Protein AF-A0A8D3AJ76-F1 (afdb_monomer)

Secondary structure (DSSP, 8-state):
--IIIIIHHHHHHTEEEE--TTSPPEEEE-HHHHHHHHIIIIITTPPPPPP-PPPHHHHHHHHHH--SHHHHHHHHHHHHHHHHHHHHH---TTSBHHHIIIIIS--TTT--TTS-S-BGGGHHHHHHHHHHHHHHHTGGG---SS---HHHHHHHHHHHHHS-HHHHHHHHHHHHHHSSSTT-SSPPPSBHHHHHHHHHHHTTPPPPTTGGGS-TT-BGGGHHHHHHHHHHHHT-

Mean predicted aligned error: 10.41 Å

Structure (mmCIF, N/CA/C/O backbone):
data_AF-A0A8D3AJ76-F1
#
_entry.id   AF-A0A8D3AJ76-F1
#
loop_
_atom_site.group_PDB
_atom_site.id
_atom_site.type_symbol
_atom_site.label_atom_id
_atom_site.label_alt_id
_atom_site.label_comp_id
_atom_site.label_asym_id
_atom_site.label_entity_id
_atom_site.label_seq_id
_atom_site.pdbx_PDB_ins_code
_atom_site.Cartn_x
_atom_site.Cartn_y
_atom_site.Cartn_z
_atom_site.occupancy
_atom_site.B_iso_or_equiv
_atom_site.auth_seq_id
_atom_site.auth_comp_id
_a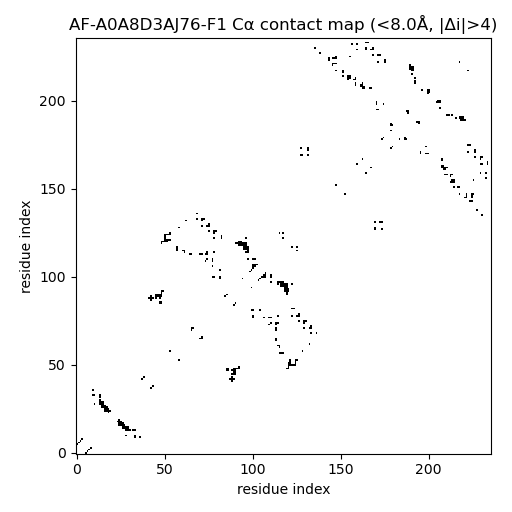tom_site.auth_asym_id
_atom_site.auth_atom_id
_atom_site.pdbx_PDB_model_num
ATOM 1 N N . CYS A 1 1 ? 8.811 -1.258 -26.184 1.00 59.03 1 CYS A N 1
ATOM 2 C CA . CYS A 1 1 ? 10.192 -0.856 -26.505 1.00 59.03 1 CYS A CA 1
ATOM 3 C C . CYS A 1 1 ? 10.890 -2.086 -27.065 1.00 59.03 1 CYS A C 1
ATOM 5 O O . CYS A 1 1 ? 10.839 -3.117 -26.403 1.00 59.03 1 CYS A O 1
ATOM 7 N N . ASN A 1 2 ? 11.434 -2.034 -28.280 1.00 70.44 2 ASN A N 1
ATOM 8 C CA . ASN A 1 2 ? 12.243 -3.131 -28.819 1.00 70.44 2 ASN A CA 1
ATOM 9 C C . ASN A 1 2 ? 13.725 -2.775 -28.600 1.00 70.44 2 ASN A C 1
ATOM 11 O O . ASN A 1 2 ? 14.218 -1.873 -29.281 1.00 70.44 2 ASN A O 1
ATOM 15 N N . PRO A 1 3 ? 14.437 -3.443 -27.672 1.00 69.31 3 PRO A N 1
ATOM 16 C CA . PRO A 1 3 ? 15.799 -3.068 -27.297 1.00 69.31 3 PRO A CA 1
ATOM 17 C C . PRO A 1 3 ? 16.760 -2.988 -28.485 1.00 69.31 3 PRO A C 1
ATOM 19 O O . PRO A 1 3 ? 17.525 -2.034 -28.601 1.00 69.31 3 PRO A O 1
ATOM 22 N N . GLU A 1 4 ? 16.679 -3.943 -29.409 1.00 74.50 4 GLU A N 1
ATOM 23 C CA . GLU A 1 4 ? 17.586 -4.014 -30.556 1.00 74.50 4 GLU A CA 1
ATOM 24 C C . GLU A 1 4 ? 17.308 -2.928 -31.595 1.00 74.50 4 GLU A C 1
ATOM 26 O O . GLU A 1 4 ? 18.225 -2.451 -32.259 1.00 74.50 4 GLU A O 1
ATOM 31 N N . ARG A 1 5 ? 16.049 -2.499 -31.727 1.00 77.00 5 ARG A N 1
ATOM 32 C CA . ARG A 1 5 ? 15.655 -1.490 -32.722 1.00 77.00 5 ARG A CA 1
ATOM 33 C C . ARG A 1 5 ? 15.689 -0.066 -32.182 1.00 77.00 5 ARG A C 1
ATOM 35 O O . ARG A 1 5 ? 15.808 0.866 -32.968 1.00 77.00 5 ARG A O 1
ATOM 42 N N . GLU A 1 6 ? 15.569 0.114 -30.869 1.00 77.94 6 GLU A N 1
ATOM 43 C CA . GLU A 1 6 ? 15.375 1.436 -30.264 1.00 77.94 6 GLU A CA 1
ATOM 44 C C . GLU A 1 6 ? 16.481 1.822 -29.271 1.00 77.94 6 GLU A C 1
ATOM 46 O O . GLU A 1 6 ? 16.864 2.992 -29.225 1.00 77.94 6 GLU A O 1
ATOM 51 N N . LEU A 1 7 ? 17.028 0.868 -28.505 1.00 83.81 7 LEU A N 1
ATOM 52 C CA . LEU A 1 7 ? 18.081 1.140 -27.516 1.00 83.81 7 LEU A CA 1
ATOM 53 C C . LEU A 1 7 ? 19.477 0.989 -28.117 1.00 83.81 7 LEU A C 1
ATOM 55 O O . LEU A 1 7 ? 20.323 1.853 -27.905 1.00 83.81 7 LEU A O 1
ATOM 59 N N . LEU A 1 8 ? 19.715 -0.069 -28.897 1.00 86.12 8 LEU A N 1
ATOM 60 C CA . LEU A 1 8 ? 21.025 -0.324 -29.496 1.00 86.12 8 LEU A CA 1
ATOM 61 C C . LEU A 1 8 ? 21.489 0.830 -30.411 1.00 86.12 8 LEU A C 1
ATOM 63 O O . LEU A 1 8 ? 22.607 1.306 -30.210 1.00 86.12 8 LEU A O 1
ATOM 67 N N . PRO A 1 9 ? 20.661 1.379 -31.327 1.00 88.62 9 PRO A N 1
ATOM 68 C CA . PRO A 1 9 ? 21.078 2.523 -32.140 1.00 88.62 9 PRO A CA 1
ATOM 69 C C . PRO A 1 9 ? 21.361 3.780 -31.309 1.00 88.62 9 PRO A C 1
ATOM 71 O O . PRO A 1 9 ? 22.247 4.558 -31.648 1.00 88.62 9 PRO A O 1
ATOM 74 N N . LEU A 1 10 ? 20.631 3.975 -30.206 1.00 88.88 10 LEU A N 1
ATOM 75 C CA . LEU A 1 10 ? 20.828 5.104 -29.296 1.00 88.88 10 LEU A CA 1
ATOM 76 C C . LEU A 1 10 ? 22.162 4.987 -28.555 1.00 88.88 10 LEU A C 1
ATOM 78 O O . LEU A 1 10 ? 22.917 5.951 -28.518 1.00 88.88 10 LEU A O 1
ATOM 82 N N . VAL A 1 11 ? 22.482 3.816 -28.001 1.00 89.62 11 VAL A N 1
ATOM 83 C CA . VAL A 1 11 ? 23.754 3.592 -27.294 1.00 89.62 11 VAL A CA 1
ATOM 84 C C . VAL A 1 11 ? 24.941 3.747 -28.245 1.00 89.62 11 VAL A C 1
ATOM 86 O O . VAL A 1 11 ? 25.925 4.391 -27.889 1.00 89.62 11 VAL A O 1
ATOM 89 N N . LEU A 1 12 ? 24.834 3.219 -29.469 1.00 89.00 12 LEU A N 1
ATOM 90 C CA . LEU A 1 12 ? 25.881 3.352 -30.484 1.00 89.00 12 LEU A CA 1
ATOM 91 C C . LEU A 1 12 ? 26.083 4.808 -30.931 1.00 89.00 12 LEU A C 1
ATOM 93 O O . LEU A 1 12 ? 27.221 5.215 -31.141 1.00 89.00 12 LEU A O 1
ATOM 97 N N . ALA A 1 13 ? 25.017 5.612 -31.013 1.00 88.69 13 ALA A N 1
ATOM 98 C CA . ALA A 1 13 ? 25.110 7.036 -31.357 1.00 88.69 13 ALA A CA 1
ATOM 99 C C . ALA A 1 13 ? 25.854 7.882 -30.303 1.00 88.69 13 ALA A C 1
ATOM 101 O O . ALA A 1 13 ? 26.343 8.962 -30.623 1.00 88.69 13 ALA A O 1
ATOM 102 N N . HIS A 1 14 ? 25.955 7.388 -29.067 1.00 89.88 14 HIS A N 1
ATOM 103 C CA . HIS A 1 14 ? 26.691 8.016 -27.965 1.00 89.88 14 HIS A CA 1
ATOM 104 C C . HIS A 1 14 ? 27.985 7.258 -27.608 1.00 89.88 14 HIS A C 1
ATOM 106 O O . HIS A 1 14 ? 28.533 7.434 -26.517 1.00 89.88 14 HIS A O 1
ATOM 112 N N . CYS A 1 15 ? 28.472 6.398 -28.510 1.00 90.56 15 CYS A N 1
ATOM 113 C CA . CYS A 1 15 ? 29.760 5.727 -28.383 1.00 90.56 15 CYS A CA 1
ATOM 114 C C . CYS A 1 15 ? 30.825 6.488 -29.184 1.00 90.56 15 CYS A C 1
ATOM 116 O O . CYS A 1 15 ? 30.693 6.692 -30.392 1.00 90.56 15 CYS A O 1
ATOM 118 N N . HIS A 1 16 ? 31.894 6.902 -28.511 1.00 87.62 16 HIS A N 1
ATOM 119 C CA . HIS A 1 16 ? 33.017 7.606 -29.111 1.00 87.62 16 HIS A CA 1
ATOM 120 C C . HIS A 1 16 ? 34.229 6.685 -29.199 1.00 87.62 16 HIS A C 1
ATOM 122 O O . HIS A 1 16 ? 34.591 6.012 -28.234 1.00 87.62 16 HIS A O 1
ATOM 128 N N . TYR A 1 17 ? 34.886 6.697 -30.354 1.00 86.81 17 TYR A N 1
ATOM 129 C CA . TYR A 1 17 ? 36.098 5.926 -30.599 1.00 86.81 17 TYR A CA 1
ATOM 130 C C . TYR A 1 17 ? 37.287 6.870 -30.697 1.00 86.81 17 TYR A C 1
ATOM 132 O O . TYR A 1 17 ? 37.243 7.858 -31.433 1.00 86.81 17 TYR A O 1
ATOM 140 N N . THR A 1 18 ? 38.365 6.559 -29.983 1.00 81.75 18 THR A N 1
ATOM 141 C CA . THR A 1 18 ? 39.629 7.288 -30.108 1.00 81.75 18 THR A CA 1
ATOM 142 C C . THR A 1 18 ? 40.748 6.339 -30.519 1.00 81.75 18 THR A C 1
ATOM 144 O O . THR A 1 18 ? 40.949 5.273 -29.940 1.00 81.75 18 THR A O 1
ATOM 147 N N . LEU A 1 19 ? 41.477 6.727 -31.565 1.00 81.75 19 LEU A N 1
ATOM 148 C CA . LEU A 1 19 ? 42.605 5.977 -32.109 1.00 81.75 19 LEU A CA 1
ATOM 149 C C . LEU A 1 19 ? 43.898 6.703 -31.742 1.00 81.75 19 LEU A C 1
ATOM 151 O O . LEU A 1 19 ? 44.122 7.837 -32.163 1.00 81.75 19 LEU A O 1
ATOM 155 N N . LYS A 1 20 ? 44.764 6.046 -30.966 1.00 78.81 20 LYS A N 1
ATOM 156 C CA . LYS A 1 20 ? 46.112 6.542 -30.659 1.00 78.81 20 LYS A CA 1
ATOM 157 C C . LYS A 1 20 ? 47.131 5.689 -31.408 1.00 78.81 20 LYS A C 1
ATOM 159 O O . LYS A 1 20 ? 47.117 4.467 -31.302 1.00 78.81 20 LYS A O 1
ATOM 164 N N . LYS A 1 21 ? 48.015 6.329 -32.181 1.00 77.12 21 LYS A N 1
ATOM 165 C CA . LYS A 1 21 ? 49.018 5.647 -33.015 1.00 77.12 21 LYS A CA 1
ATOM 166 C C . LYS A 1 21 ? 49.875 4.705 -32.154 1.00 77.12 21 LYS A C 1
ATOM 168 O O . LYS A 1 21 ? 50.512 5.155 -31.206 1.00 77.12 21 LYS A O 1
ATOM 173 N N . GLY A 1 22 ? 49.869 3.412 -32.485 1.00 78.00 22 GLY A N 1
ATOM 174 C CA . GLY A 1 22 ? 50.605 2.367 -31.759 1.00 78.00 22 GLY A CA 1
ATOM 175 C C . GLY A 1 22 ? 49.892 1.766 -30.537 1.00 78.00 22 GLY A C 1
ATOM 176 O O . GLY A 1 22 ? 50.533 1.047 -29.778 1.00 78.00 22 GLY A O 1
ATOM 177 N N . ARG A 1 23 ? 48.600 2.052 -30.318 1.00 74.69 23 ARG A N 1
ATOM 178 C CA . ARG A 1 23 ? 47.769 1.449 -29.256 1.00 74.69 23 ARG A CA 1
ATOM 179 C C . ARG A 1 23 ? 46.432 0.950 -29.811 1.00 74.69 23 ARG A C 1
ATOM 181 O O . ARG A 1 23 ? 46.047 1.321 -30.919 1.00 74.69 23 ARG A O 1
ATOM 188 N N . GLU A 1 24 ? 45.734 0.125 -29.031 1.00 80.25 24 GLU A N 1
ATOM 189 C CA . GLU A 1 24 ? 44.368 -0.314 -29.341 1.00 80.25 24 GLU A CA 1
ATOM 190 C C . GLU A 1 24 ? 43.376 0.860 -29.382 1.00 80.25 24 GLU A C 1
ATOM 192 O O . GLU A 1 24 ? 43.579 1.901 -28.750 1.00 80.25 24 GLU A O 1
ATOM 197 N N . THR A 1 25 ? 42.300 0.684 -30.154 1.00 82.38 25 THR A N 1
ATOM 198 C CA . THR A 1 25 ? 41.176 1.622 -30.223 1.00 82.38 25 THR A CA 1
ATOM 199 C C . THR A 1 25 ? 40.468 1.682 -28.876 1.00 82.38 25 THR A C 1
ATOM 201 O O . THR A 1 25 ? 39.925 0.680 -28.413 1.00 82.38 25 THR A O 1
ATOM 204 N N . ASP A 1 26 ? 40.436 2.866 -28.274 1.00 83.62 26 ASP A N 1
ATOM 205 C CA . ASP A 1 26 ? 39.733 3.091 -27.017 1.00 83.62 26 ASP A CA 1
ATOM 206 C C . ASP A 1 26 ? 38.294 3.547 -27.288 1.00 83.62 26 ASP A C 1
ATOM 208 O O . ASP A 1 26 ? 38.036 4.293 -28.241 1.00 83.62 26 ASP A O 1
ATOM 212 N N . ARG A 1 27 ? 37.357 3.087 -26.458 1.00 86.81 27 ARG A N 1
ATOM 213 C CA . ARG A 1 27 ? 35.919 3.358 -26.586 1.00 86.81 27 ARG A CA 1
ATOM 214 C C . ARG A 1 27 ? 35.390 4.010 -25.319 1.00 86.81 27 ARG A C 1
ATOM 216 O O . ARG A 1 27 ? 35.541 3.467 -24.228 1.00 86.81 27 ARG A O 1
ATOM 223 N N . SER A 1 28 ? 34.715 5.141 -25.473 1.00 90.31 28 SER A N 1
ATOM 224 C CA . SER A 1 28 ? 34.052 5.849 -24.380 1.00 90.31 28 SER A CA 1
ATOM 225 C C . SER A 1 28 ? 32.569 6.053 -24.682 1.00 90.31 28 SER A C 1
ATOM 227 O O . SER A 1 28 ? 32.149 6.065 -25.838 1.00 90.31 28 SER A O 1
ATOM 229 N N . TYR A 1 29 ? 31.759 6.174 -23.631 1.00 90.94 29 TYR A N 1
ATOM 230 C CA . TYR A 1 29 ? 30.316 6.377 -23.743 1.00 90.94 29 TYR A CA 1
ATOM 231 C C . TYR A 1 29 ? 29.919 7.680 -23.059 1.00 90.94 29 TYR A C 1
ATOM 233 O O . TYR A 1 29 ? 30.274 7.909 -21.900 1.00 90.94 29 TYR A O 1
ATOM 241 N N . ASP A 1 30 ? 29.132 8.497 -23.750 1.00 91.44 30 ASP A N 1
ATOM 242 C CA . ASP A 1 30 ? 28.470 9.664 -23.167 1.00 91.44 30 ASP A CA 1
ATOM 243 C C . ASP A 1 30 ? 27.248 9.213 -22.348 1.00 91.44 30 ASP A C 1
ATOM 245 O O . ASP A 1 30 ? 26.101 9.258 -22.798 1.00 91.44 30 ASP A O 1
ATOM 249 N N . LEU A 1 31 ? 27.503 8.709 -21.134 1.00 90.94 31 LEU A N 1
ATOM 250 C CA . LEU A 1 31 ? 26.453 8.235 -20.225 1.00 90.94 31 LEU A CA 1
ATOM 251 C C . LEU A 1 31 ? 25.396 9.316 -19.915 1.00 90.94 31 LEU A C 1
ATOM 253 O O . LEU A 1 31 ? 24.208 8.981 -19.959 1.00 90.94 31 LEU A O 1
ATOM 257 N N . PRO A 1 32 ? 25.757 10.593 -19.657 1.00 92.69 32 PRO A N 1
ATOM 258 C CA . PRO A 1 32 ? 24.769 11.660 -19.481 1.00 92.69 32 PRO A CA 1
ATOM 259 C C . PRO A 1 32 ? 23.874 11.875 -20.711 1.00 92.69 32 PRO A C 1
ATOM 261 O O . PRO A 1 32 ? 22.654 12.028 -20.568 1.00 92.69 32 PRO A O 1
ATOM 264 N N . GLY A 1 33 ? 24.440 11.850 -21.921 1.00 88.38 33 GLY A N 1
ATOM 265 C CA . GLY A 1 33 ? 23.677 11.968 -23.165 1.00 88.38 33 GLY A CA 1
ATOM 266 C C . GLY A 1 33 ? 22.747 10.783 -23.405 1.00 88.38 33 GLY A C 1
ATOM 267 O O . GLY A 1 33 ? 21.565 10.987 -23.701 1.00 88.38 33 GLY A O 1
ATOM 268 N N . ILE A 1 34 ? 23.229 9.555 -23.178 1.00 90.50 34 ILE A N 1
ATOM 269 C CA . ILE A 1 34 ? 22.416 8.329 -23.240 1.00 90.50 34 ILE A CA 1
ATOM 270 C C . ILE A 1 34 ? 21.242 8.434 -22.268 1.00 90.50 34 ILE A C 1
ATOM 272 O O . ILE A 1 34 ? 20.093 8.250 -22.667 1.00 90.50 34 ILE A O 1
ATOM 276 N N . GLN A 1 35 ? 21.504 8.780 -21.007 1.00 86.56 35 GLN A N 1
ATOM 277 C CA . GLN A 1 35 ? 20.466 8.932 -19.990 1.00 86.56 35 GLN A CA 1
ATOM 278 C C . GLN A 1 35 ? 19.424 9.980 -20.398 1.00 86.56 35 GLN A C 1
ATOM 280 O O . GLN A 1 35 ? 18.223 9.736 -20.271 1.00 86.56 35 GLN A O 1
ATOM 285 N N . THR A 1 36 ? 19.866 11.119 -20.931 1.00 86.94 36 THR A N 1
ATOM 286 C CA . THR A 1 36 ? 18.978 12.199 -21.379 1.00 86.94 36 THR A CA 1
ATOM 287 C C . THR A 1 36 ? 18.097 11.759 -22.547 1.00 86.94 36 THR A C 1
ATOM 289 O O . THR A 1 36 ? 16.889 12.007 -22.540 1.00 86.94 36 THR A O 1
ATOM 292 N N . GLN A 1 37 ? 18.660 11.059 -23.537 1.00 87.00 37 GLN A N 1
ATOM 293 C CA . GLN A 1 37 ? 17.890 10.532 -24.666 1.00 87.00 37 GLN A CA 1
ATOM 294 C C . GLN A 1 37 ? 16.919 9.432 -24.237 1.00 87.00 37 GLN A C 1
ATOM 296 O O . GLN A 1 37 ? 15.783 9.416 -24.707 1.00 87.00 37 GLN A O 1
ATOM 301 N N . LEU A 1 38 ? 17.322 8.551 -23.318 1.00 84.31 38 LEU A N 1
ATOM 302 C CA . LEU A 1 38 ? 16.431 7.535 -22.761 1.00 84.31 38 LEU A CA 1
ATOM 303 C C . LEU A 1 38 ? 15.262 8.178 -22.013 1.00 84.31 38 LEU A C 1
ATOM 305 O O . LEU A 1 38 ? 14.110 7.823 -22.256 1.00 84.31 38 LEU A O 1
ATOM 309 N N . ALA A 1 39 ? 15.543 9.174 -21.171 1.00 79.12 39 ALA A N 1
ATOM 310 C CA . ALA A 1 39 ? 14.514 9.919 -20.462 1.00 79.12 39 ALA A CA 1
ATOM 311 C C . ALA A 1 39 ? 13.538 10.588 -21.423 1.00 79.12 39 ALA A C 1
ATOM 313 O O . ALA A 1 39 ? 12.333 10.355 -21.333 1.00 79.12 39 ALA A O 1
ATOM 314 N N . ARG A 1 40 ? 14.053 11.334 -22.399 1.00 81.25 40 ARG A N 1
ATOM 315 C CA . ARG A 1 40 ? 13.233 12.053 -23.374 1.00 81.25 40 ARG A CA 1
ATOM 316 C C . ARG A 1 40 ? 12.393 11.133 -24.266 1.00 81.25 40 ARG A C 1
ATOM 318 O O . ARG A 1 40 ? 11.284 11.486 -24.648 1.00 81.25 40 ARG A O 1
ATOM 325 N N . ARG A 1 41 ? 12.922 9.977 -24.664 1.00 78.69 41 ARG A N 1
ATOM 326 C CA . ARG A 1 41 ? 12.224 9.087 -25.607 1.00 78.69 41 ARG A CA 1
ATOM 327 C C . ARG A 1 41 ? 11.267 8.124 -24.919 1.00 78.69 41 ARG A C 1
ATOM 329 O O . ARG A 1 41 ? 10.253 7.768 -25.510 1.00 78.69 41 ARG A O 1
ATOM 336 N N . PHE A 1 42 ? 11.575 7.693 -23.695 1.00 72.50 42 PHE A N 1
ATOM 337 C CA . PHE A 1 42 ? 10.848 6.594 -23.052 1.00 72.50 42 PHE A CA 1
ATOM 338 C C . PHE A 1 42 ? 10.160 6.955 -21.736 1.00 72.50 42 PHE A C 1
ATOM 340 O O . PHE A 1 42 ? 9.238 6.227 -21.346 1.00 72.50 42 PHE A O 1
ATOM 347 N N . PHE A 1 43 ? 10.573 8.037 -21.067 1.00 70.44 43 PHE A N 1
ATOM 348 C CA . PHE A 1 43 ? 10.091 8.396 -19.727 1.00 70.44 43 PHE A CA 1
ATOM 349 C C . PHE A 1 43 ? 9.318 9.727 -19.692 1.00 70.44 43 PHE A C 1
ATOM 351 O O . PHE A 1 43 ? 8.375 9.850 -18.917 1.00 70.44 43 PHE A O 1
ATOM 358 N N . THR A 1 44 ? 9.626 10.706 -20.549 1.00 68.12 44 THR A N 1
ATOM 359 C CA . THR A 1 44 ? 8.901 11.990 -20.570 1.00 68.12 44 THR A CA 1
ATOM 360 C C . THR A 1 44 ? 7.552 11.891 -21.284 1.00 68.12 44 THR A C 1
ATOM 362 O O . THR A 1 44 ? 7.472 11.355 -22.387 1.00 68.12 44 THR A O 1
ATOM 365 N N . GLY A 1 45 ? 6.506 12.475 -20.690 1.00 59.25 45 GLY A N 1
ATOM 366 C CA . GLY A 1 45 ? 5.192 12.658 -21.324 1.00 59.25 45 GLY A CA 1
ATOM 367 C C . GLY A 1 45 ? 4.215 11.489 -21.180 1.00 59.25 45 GLY A C 1
ATOM 368 O O . GLY A 1 45 ? 3.102 11.570 -21.694 1.00 59.25 45 GLY A O 1
ATOM 369 N N . LYS A 1 46 ? 4.587 10.415 -20.473 1.00 63.44 46 LYS A N 1
ATOM 370 C CA . LYS A 1 46 ? 3.640 9.347 -20.140 1.00 63.44 46 LYS A CA 1
ATOM 371 C C . LYS A 1 46 ? 2.813 9.764 -18.921 1.00 63.44 46 LYS A C 1
ATOM 373 O O . LYS A 1 46 ? 3.407 10.173 -17.922 1.00 63.44 46 LYS A O 1
ATOM 378 N N . PRO A 1 47 ? 1.473 9.686 -18.981 1.00 63.31 47 PRO A N 1
ATOM 379 C CA . PRO A 1 47 ? 0.644 10.030 -17.838 1.00 63.31 47 PRO A CA 1
ATOM 380 C C . PRO A 1 47 ? 0.986 9.103 -16.672 1.00 63.31 47 PRO A C 1
ATOM 382 O O . PRO A 1 47 ? 1.043 7.878 -16.825 1.00 63.31 47 PRO A O 1
ATOM 385 N N . LEU A 1 48 ? 1.233 9.701 -15.508 1.00 73.31 48 LEU A N 1
ATOM 386 C CA . LEU A 1 48 ? 1.301 8.952 -14.264 1.00 73.31 48 LEU A CA 1
ATOM 387 C C . LEU A 1 48 ? -0.075 8.340 -14.015 1.00 73.31 48 LEU A C 1
ATOM 389 O O . LEU A 1 48 ? -1.105 8.996 -14.178 1.00 73.31 48 LEU A O 1
ATOM 393 N N . ILE A 1 49 ? -0.086 7.059 -13.670 1.00 84.25 49 ILE A N 1
ATOM 394 C CA . ILE A 1 49 ? -1.325 6.331 -13.426 1.00 84.25 49 ILE A CA 1
ATOM 395 C C . ILE A 1 49 ? -1.957 6.900 -12.154 1.00 84.25 49 ILE A C 1
ATOM 397 O O . ILE A 1 49 ? -1.337 6.849 -11.091 1.00 84.25 49 ILE A O 1
ATOM 401 N N . LYS A 1 50 ? -3.184 7.428 -12.253 1.00 85.62 50 LYS A N 1
ATOM 402 C CA . LYS A 1 50 ? -3.972 7.768 -11.064 1.00 85.62 50 LYS A CA 1
ATOM 403 C C . LYS A 1 50 ? -4.296 6.464 -10.332 1.00 85.62 50 LYS A C 1
ATOM 405 O O . LYS A 1 50 ? -4.831 5.537 -10.939 1.00 85.62 50 LYS A O 1
ATOM 410 N N . ALA A 1 51 ? -3.908 6.379 -9.063 1.00 86.88 51 ALA A N 1
ATOM 411 C CA . ALA A 1 51 ? -4.189 5.210 -8.245 1.00 86.88 51 ALA A CA 1
ATOM 412 C C . ALA A 1 51 ? -5.678 5.171 -7.883 1.00 86.88 51 ALA A C 1
ATOM 414 O O . ALA A 1 51 ? -6.226 6.166 -7.417 1.00 86.88 51 ALA A O 1
ATOM 415 N N . GLU A 1 52 ? -6.305 4.014 -8.063 1.00 89.12 52 GLU A N 1
ATOM 416 C CA . GLU A 1 52 ? -7.727 3.791 -7.811 1.00 89.12 52 GLU A CA 1
ATOM 417 C C . GLU A 1 52 ? -7.918 2.685 -6.761 1.00 89.12 52 GLU A C 1
ATOM 419 O O . GLU A 1 52 ? -7.250 1.641 -6.851 1.00 89.12 52 GLU A O 1
ATOM 424 N N . PRO A 1 53 ? -8.836 2.855 -5.791 1.00 85.31 53 PRO A N 1
ATOM 425 C CA . PRO A 1 53 ? -9.080 1.870 -4.743 1.00 85.31 53 PRO A CA 1
ATOM 426 C C . PRO A 1 53 ? -9.435 0.483 -5.283 1.00 85.31 53 PRO A C 1
ATOM 428 O O . PRO A 1 53 ? -10.104 0.328 -6.310 1.00 85.31 53 PRO A O 1
ATOM 431 N N . LEU A 1 54 ? -9.022 -0.556 -4.557 1.00 81.75 54 LEU A N 1
ATOM 432 C CA . LEU A 1 54 ? -9.444 -1.922 -4.855 1.00 81.75 54 LEU A CA 1
ATOM 433 C C . LEU A 1 54 ? -10.920 -2.122 -4.502 1.00 81.75 54 LEU A C 1
ATOM 435 O O . LEU A 1 54 ? -11.385 -1.740 -3.430 1.00 81.75 54 LEU A O 1
ATOM 439 N N . LYS A 1 55 ? -11.653 -2.826 -5.369 1.00 74.88 55 LYS A N 1
ATOM 440 C CA . LYS A 1 55 ? -12.980 -3.344 -5.014 1.00 74.88 55 LYS A CA 1
ATOM 441 C C . LYS A 1 55 ? -12.832 -4.471 -3.989 1.00 74.88 55 LYS A C 1
ATOM 443 O O . LYS A 1 55 ? -11.967 -5.332 -4.149 1.00 74.88 55 LYS A O 1
ATOM 448 N N . GLY A 1 56 ? -13.730 -4.535 -3.002 1.00 69.25 56 GLY A N 1
ATOM 449 C CA . GLY A 1 56 ? -13.672 -5.532 -1.919 1.00 69.25 56 GLY A CA 1
ATOM 450 C C . GLY A 1 56 ? -13.591 -6.997 -2.384 1.00 69.25 56 GLY A C 1
ATOM 451 O O . GLY A 1 56 ? -12.935 -7.815 -1.742 1.00 69.25 56 GLY A O 1
ATOM 452 N N . SER A 1 57 ? -14.160 -7.329 -3.550 1.00 65.50 57 SER A N 1
ATOM 453 C CA . SER A 1 57 ? -14.067 -8.671 -4.149 1.00 65.50 57 SER A CA 1
ATOM 454 C C . SER A 1 57 ? -12.637 -9.081 -4.534 1.00 65.50 57 SER A C 1
ATOM 456 O O . SER A 1 57 ? -12.286 -10.257 -4.432 1.00 65.50 57 SER A O 1
ATOM 458 N N . VAL A 1 58 ? -11.786 -8.126 -4.925 1.00 65.94 58 VAL A N 1
ATOM 459 C CA . VAL A 1 58 ? -10.375 -8.371 -5.270 1.00 65.94 58 VAL A CA 1
ATOM 460 C C . VAL A 1 58 ? -9.548 -8.628 -4.007 1.00 65.94 58 VAL A C 1
ATOM 462 O O . VAL A 1 58 ? -8.664 -9.489 -4.008 1.00 65.94 58 VAL A O 1
ATOM 465 N N . CYS A 1 59 ? -9.877 -7.952 -2.902 1.00 68.44 59 CYS A N 1
ATOM 466 C CA . CYS A 1 59 ? -9.222 -8.152 -1.609 1.00 68.44 59 CYS A CA 1
ATOM 467 C C . CYS A 1 59 ? -9.432 -9.576 -1.074 1.00 68.44 59 CYS A C 1
ATOM 469 O O . CYS A 1 59 ? -8.467 -10.242 -0.690 1.00 68.44 59 CYS A O 1
ATOM 471 N N . GLY A 1 60 ? -10.675 -10.071 -1.116 1.00 72.06 60 GLY A N 1
ATOM 472 C CA . GLY A 1 60 ? -11.009 -11.438 -0.704 1.00 72.06 60 GLY A CA 1
ATOM 473 C C . GLY A 1 60 ? -10.288 -12.496 -1.542 1.00 72.06 60 GLY A C 1
ATOM 474 O O . GLY A 1 60 ? -9.624 -13.374 -0.992 1.00 72.06 60 GLY A O 1
ATOM 475 N N . ALA A 1 61 ? -10.331 -12.366 -2.872 1.00 71.44 61 ALA A N 1
ATOM 476 C CA . ALA A 1 61 ? -9.656 -13.291 -3.784 1.00 71.44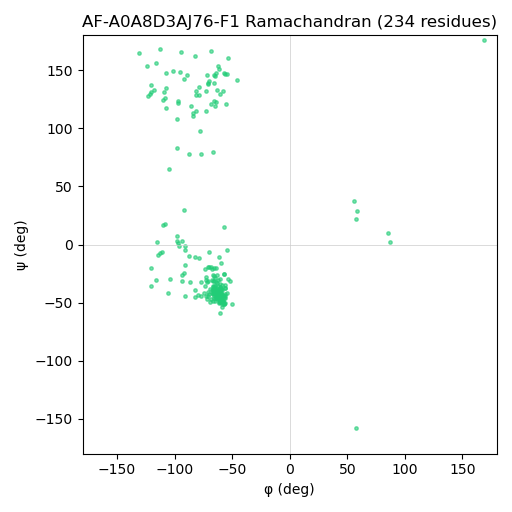 61 ALA A CA 1
ATOM 477 C C . ALA A 1 61 ? -8.142 -13.370 -3.515 1.00 71.44 61 ALA A C 1
ATOM 479 O O . ALA A 1 61 ? -7.583 -14.462 -3.408 1.00 71.44 61 ALA A O 1
ATOM 480 N N . THR A 1 62 ? -7.486 -12.225 -3.318 1.00 71.00 62 THR A N 1
ATOM 481 C CA . THR A 1 62 ? -6.040 -12.157 -3.051 1.00 71.00 62 THR A CA 1
ATOM 482 C C . THR A 1 62 ? -5.659 -12.919 -1.779 1.00 71.00 62 THR A C 1
ATOM 484 O O . THR A 1 62 ? -4.732 -13.727 -1.803 1.00 71.00 62 THR A O 1
ATOM 487 N N . ARG A 1 63 ? -6.417 -12.743 -0.686 1.00 74.50 63 ARG A N 1
ATOM 488 C CA . ARG A 1 63 ? -6.185 -13.467 0.578 1.00 74.50 63 ARG A CA 1
ATOM 489 C C . ARG A 1 63 ? -6.419 -14.973 0.454 1.00 74.50 63 ARG A C 1
ATOM 491 O O . ARG A 1 63 ? -5.751 -15.752 1.126 1.00 74.50 63 ARG A O 1
ATOM 498 N N . THR A 1 64 ? -7.341 -15.404 -0.409 1.00 76.62 64 THR A N 1
ATOM 499 C CA . THR A 1 64 ? -7.574 -16.842 -0.630 1.00 76.62 64 THR A CA 1
ATOM 500 C C . THR A 1 64 ? -6.454 -17.524 -1.411 1.00 76.62 64 THR A C 1
ATOM 502 O O . THR A 1 64 ? -6.195 -18.703 -1.155 1.00 76.62 64 THR A O 1
ATOM 505 N N . VAL A 1 65 ? -5.802 -16.793 -2.323 1.00 76.44 65 VAL A N 1
ATOM 506 C CA . VAL A 1 65 ? -4.686 -17.278 -3.150 1.00 76.44 65 VAL A CA 1
ATOM 507 C C . VAL A 1 65 ? -3.379 -17.268 -2.357 1.00 76.44 65 VAL A C 1
ATOM 509 O O . VAL A 1 65 ? -2.631 -18.239 -2.395 1.00 76.44 65 VAL A O 1
ATOM 512 N N . LEU A 1 66 ? -3.120 -16.203 -1.595 1.00 78.38 66 LEU A N 1
ATOM 513 C CA . LEU A 1 66 ? -1.862 -15.998 -0.876 1.00 78.38 66 LEU A CA 1
ATOM 514 C C . LEU A 1 66 ? -1.962 -16.406 0.589 1.00 78.38 66 LEU A C 1
ATOM 516 O O . LEU A 1 66 ? -2.182 -15.579 1.478 1.00 78.38 66 LEU A O 1
ATOM 520 N N . ARG A 1 67 ? -1.798 -17.708 0.832 1.00 75.69 67 ARG A N 1
ATOM 521 C CA . ARG A 1 67 ? -1.952 -18.289 2.172 1.00 75.69 67 ARG A CA 1
ATOM 522 C C . ARG A 1 67 ? -0.647 -18.398 2.952 1.00 75.69 67 ARG A C 1
ATOM 524 O O . ARG A 1 67 ? -0.695 -18.394 4.180 1.00 75.69 67 ARG A O 1
ATOM 531 N N . SER A 1 68 ? 0.501 -18.499 2.281 1.00 85.50 68 SER A N 1
ATOM 532 C CA . SER A 1 68 ? 1.794 -18.606 2.960 1.00 85.50 68 SER A CA 1
ATOM 533 C C . SER A 1 68 ? 2.479 -17.245 3.095 1.00 85.50 68 SER A C 1
ATOM 535 O O . SER A 1 68 ? 2.347 -16.366 2.244 1.00 85.50 68 SER A O 1
ATOM 537 N N . TYR A 1 69 ? 3.243 -17.065 4.174 1.00 86.25 69 TYR A N 1
ATOM 538 C CA . TYR A 1 69 ? 4.013 -15.838 4.391 1.00 86.25 69 TYR A CA 1
ATOM 539 C C . TYR A 1 69 ? 5.038 -15.588 3.274 1.00 86.25 69 TYR A C 1
ATOM 541 O O . TYR A 1 69 ? 5.255 -14.438 2.893 1.00 86.25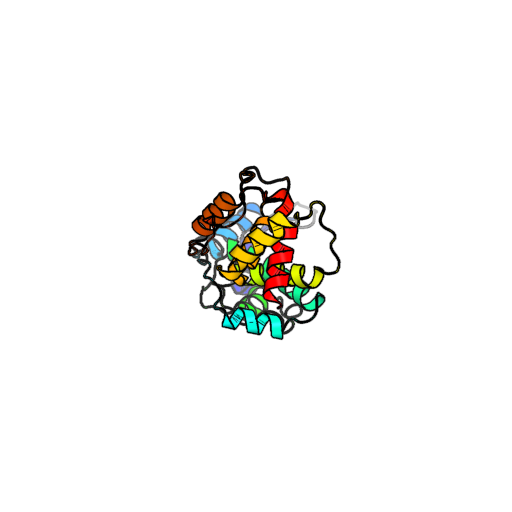 69 TYR A O 1
ATOM 549 N N . THR A 1 70 ? 5.652 -16.650 2.746 1.00 87.69 70 THR A N 1
ATOM 550 C CA . THR A 1 70 ? 6.620 -16.574 1.645 1.00 87.69 70 THR A CA 1
ATOM 551 C C . THR A 1 70 ? 5.958 -16.094 0.360 1.00 87.69 70 THR A C 1
ATOM 553 O O . THR A 1 70 ? 6.443 -15.126 -0.215 1.00 87.69 70 THR A O 1
ATOM 556 N N . ASP A 1 71 ? 4.791 -16.641 -0.004 1.00 86.12 71 ASP A N 1
ATOM 557 C CA . ASP A 1 71 ? 4.068 -16.206 -1.209 1.00 86.12 71 ASP A CA 1
ATOM 558 C C . ASP A 1 71 ? 3.706 -14.721 -1.126 1.00 86.12 71 ASP A C 1
ATOM 560 O O . ASP A 1 71 ? 3.860 -13.974 -2.088 1.00 86.12 71 ASP A O 1
ATOM 564 N N . VAL A 1 72 ? 3.260 -14.259 0.047 1.00 88.44 72 VAL A N 1
ATOM 565 C CA . VAL A 1 72 ? 2.945 -12.841 0.259 1.00 88.44 72 VAL A CA 1
ATOM 566 C C . VAL A 1 72 ? 4.204 -11.976 0.180 1.00 88.44 72 VAL A C 1
ATOM 568 O O . VAL A 1 72 ? 4.152 -10.883 -0.380 1.00 88.44 72 VAL A O 1
ATOM 571 N N . CYS A 1 73 ? 5.340 -12.433 0.713 1.00 88.06 73 CYS A N 1
ATOM 572 C CA . CYS A 1 73 ? 6.605 -11.702 0.606 1.00 88.06 73 CYS A CA 1
ATOM 573 C C . CYS A 1 73 ? 7.058 -11.546 -0.845 1.00 88.06 73 CYS A C 1
ATOM 575 O O . CYS A 1 73 ? 7.444 -10.441 -1.227 1.00 88.06 73 CYS A O 1
ATOM 577 N N . ASP A 1 74 ? 6.960 -12.609 -1.638 1.00 87.62 74 ASP A N 1
ATOM 578 C CA . ASP A 1 74 ? 7.306 -12.584 -3.056 1.00 87.62 74 ASP A CA 1
ATOM 579 C C . ASP A 1 74 ? 6.358 -11.654 -3.826 1.00 87.62 74 ASP A C 1
ATOM 581 O O . ASP A 1 74 ? 6.807 -10.830 -4.624 1.00 87.62 74 ASP A O 1
ATOM 585 N N . ALA A 1 75 ? 5.056 -11.690 -3.512 1.00 88.88 75 ALA A N 1
ATOM 586 C CA . ALA A 1 75 ? 4.066 -10.769 -4.070 1.00 88.88 75 ALA A CA 1
ATOM 587 C C . ALA A 1 75 ? 4.433 -9.304 -3.800 1.00 88.88 75 ALA A C 1
ATOM 589 O O . ALA A 1 75 ? 4.470 -8.491 -4.723 1.00 88.88 75 ALA A O 1
ATOM 590 N N . VAL A 1 76 ? 4.717 -8.971 -2.533 1.00 89.75 76 VAL A N 1
ATOM 591 C CA . VAL A 1 76 ? 5.114 -7.618 -2.119 1.00 89.75 76 VAL A CA 1
ATOM 592 C C . VAL A 1 76 ? 6.361 -7.187 -2.883 1.00 89.75 76 VAL A C 1
ATOM 594 O O . VAL A 1 76 ? 6.367 -6.106 -3.465 1.00 89.75 76 VAL A O 1
ATOM 597 N N . PHE A 1 77 ? 7.387 -8.038 -2.934 1.00 88.88 77 PHE A N 1
ATOM 598 C CA . PHE A 1 77 ? 8.651 -7.729 -3.596 1.00 88.88 77 PHE A CA 1
ATOM 599 C C . PHE A 1 77 ? 8.470 -7.401 -5.084 1.00 88.88 77 PHE A C 1
ATOM 601 O O . PHE A 1 77 ? 8.967 -6.382 -5.568 1.00 88.88 77 PHE A O 1
ATOM 608 N N . VAL A 1 78 ? 7.725 -8.235 -5.812 1.00 89.12 78 VAL A N 1
ATOM 609 C CA . VAL A 1 78 ? 7.497 -8.036 -7.247 1.00 89.12 78 VAL A CA 1
ATOM 610 C C . VAL A 1 78 ? 6.655 -6.781 -7.502 1.00 89.12 78 VAL A C 1
ATOM 612 O O . VAL A 1 78 ? 6.985 -5.990 -8.389 1.00 89.12 78 VAL A O 1
ATOM 615 N N . VAL A 1 79 ? 5.599 -6.553 -6.714 1.00 90.56 79 VAL A N 1
ATOM 616 C CA . VAL A 1 79 ? 4.751 -5.359 -6.856 1.00 90.56 79 VAL A CA 1
ATOM 617 C C . VAL A 1 79 ? 5.526 -4.081 -6.519 1.00 90.56 79 VAL A C 1
ATOM 619 O O . VAL A 1 79 ? 5.374 -3.088 -7.226 1.00 90.56 79 VAL A O 1
ATOM 622 N N . GLU A 1 80 ? 6.405 -4.092 -5.514 1.00 90.62 80 GLU A N 1
ATOM 623 C CA . GLU A 1 80 ? 7.271 -2.949 -5.187 1.00 90.62 80 GLU A CA 1
ATOM 624 C C . GLU A 1 80 ? 8.202 -2.572 -6.337 1.00 90.62 80 GLU A C 1
ATOM 626 O O . GLU A 1 80 ? 8.365 -1.387 -6.638 1.00 90.62 80 GLU A O 1
ATOM 631 N N . ILE A 1 81 ? 8.802 -3.562 -7.000 1.00 89.00 81 ILE A N 1
ATOM 632 C CA . ILE A 1 81 ? 9.603 -3.316 -8.201 1.00 89.00 81 ILE A CA 1
ATOM 633 C C . ILE A 1 81 ? 8.714 -2.692 -9.278 1.00 89.00 81 ILE A C 1
ATOM 635 O O . ILE A 1 81 ? 9.053 -1.628 -9.794 1.00 89.00 81 ILE A O 1
ATOM 639 N N . GLY A 1 82 ? 7.549 -3.289 -9.546 1.00 89.69 82 GLY A N 1
ATOM 640 C CA . GLY A 1 82 ? 6.561 -2.759 -10.486 1.00 89.69 82 GLY A CA 1
ATOM 641 C C . GLY A 1 82 ? 6.233 -1.287 -10.241 1.00 89.69 82 GLY A C 1
ATOM 642 O O . GLY A 1 82 ? 6.351 -0.468 -11.149 1.00 89.69 82 GLY A O 1
ATOM 643 N N . LEU A 1 83 ? 5.908 -0.925 -9.001 1.00 90.12 83 LEU A N 1
ATOM 644 C CA . LEU A 1 83 ? 5.576 0.445 -8.609 1.00 90.12 83 LEU A CA 1
ATOM 645 C C . LEU A 1 83 ? 6.724 1.433 -8.844 1.00 90.12 83 LEU A C 1
ATOM 647 O O . LEU A 1 83 ? 6.482 2.536 -9.336 1.00 90.12 83 LEU A O 1
ATOM 651 N N . ARG A 1 84 ? 7.978 1.050 -8.566 1.00 89.25 84 ARG A N 1
ATOM 652 C CA . ARG A 1 84 ? 9.146 1.913 -8.833 1.00 89.25 84 ARG A CA 1
ATOM 653 C C . ARG A 1 84 ? 9.310 2.221 -10.322 1.00 89.25 84 ARG A C 1
ATOM 655 O O . ARG A 1 84 ? 9.725 3.327 -10.668 1.00 89.25 84 ARG A O 1
ATOM 662 N N . PHE A 1 85 ? 8.994 1.267 -11.200 1.00 88.81 85 PHE A N 1
ATOM 663 C CA . PHE A 1 85 ? 9.020 1.487 -12.647 1.00 88.81 85 PHE A CA 1
ATOM 664 C C . PHE A 1 85 ? 7.799 2.275 -13.125 1.00 88.81 85 PHE A C 1
ATOM 666 O O . PHE A 1 85 ? 7.962 3.231 -13.884 1.00 88.81 85 PHE A O 1
ATOM 673 N N . LEU A 1 86 ? 6.594 1.956 -12.651 1.00 88.19 86 LEU A N 1
ATOM 674 C CA . LEU A 1 86 ? 5.370 2.687 -12.999 1.00 88.19 86 LEU A CA 1
ATOM 675 C C . LEU A 1 86 ? 5.461 4.164 -12.595 1.00 88.19 86 LEU A C 1
ATOM 677 O O . LEU A 1 86 ? 5.077 5.031 -13.373 1.00 88.19 86 LEU A O 1
ATOM 681 N N . GLY A 1 87 ? 6.064 4.473 -11.443 1.00 85.44 87 GLY A N 1
ATOM 682 C CA . GLY A 1 87 ? 6.282 5.853 -10.996 1.00 85.44 87 GLY A CA 1
ATOM 683 C C . GLY A 1 87 ? 7.217 6.673 -11.896 1.00 85.44 87 GLY A C 1
ATOM 684 O O . GLY A 1 87 ? 7.177 7.897 -11.863 1.00 85.44 87 GLY A O 1
ATOM 685 N N . LYS A 1 88 ? 8.047 6.021 -12.721 1.00 82.75 88 LYS A N 1
ATOM 686 C CA . LYS A 1 88 ? 8.959 6.684 -13.673 1.00 82.75 88 LYS A CA 1
ATOM 687 C C . LYS A 1 88 ? 8.485 6.618 -15.117 1.00 82.75 88 LYS A C 1
ATOM 689 O O . LYS A 1 88 ? 8.849 7.462 -15.928 1.00 82.75 88 LYS A O 1
ATOM 694 N N . THR A 1 89 ? 7.752 5.564 -15.453 1.00 82.00 89 THR A N 1
ATOM 695 C CA . THR A 1 89 ? 7.424 5.212 -16.836 1.00 82.00 89 THR A CA 1
ATOM 696 C C . THR A 1 89 ? 5.939 5.330 -17.142 1.00 82.00 89 THR A C 1
ATOM 698 O O . THR A 1 89 ? 5.576 5.243 -18.309 1.00 82.00 89 THR A O 1
ATOM 701 N N . GLY A 1 90 ? 5.084 5.541 -16.140 1.00 83.00 90 GLY A N 1
ATOM 702 C CA . GLY A 1 90 ? 3.636 5.457 -16.299 1.00 83.00 90 GLY A CA 1
ATOM 703 C C . GLY A 1 90 ? 3.202 4.088 -16.829 1.00 83.00 90 GLY A C 1
ATOM 704 O O . GLY A 1 90 ? 3.918 3.093 -16.719 1.00 83.00 90 GLY A O 1
ATOM 705 N N . GLY A 1 91 ? 2.021 4.036 -17.430 1.00 84.81 91 GLY A N 1
ATOM 706 C CA . GLY A 1 91 ? 1.488 2.833 -18.066 1.00 84.81 91 GLY A CA 1
ATOM 707 C C . GLY A 1 91 ? 0.019 3.007 -18.423 1.00 84.81 91 GLY A C 1
ATOM 708 O O . GLY A 1 91 ? -0.574 4.036 -18.107 1.00 84.81 91 GLY A O 1
ATOM 709 N N . ASP A 1 92 ? -0.566 2.013 -19.088 1.00 87.56 92 ASP A N 1
ATOM 710 C CA . ASP A 1 92 ? -2.012 1.979 -19.317 1.00 87.56 92 ASP A CA 1
ATOM 711 C C . ASP A 1 92 ? -2.723 1.640 -17.994 1.00 87.56 92 ASP A C 1
ATOM 713 O O . ASP A 1 92 ? -2.567 0.513 -17.517 1.00 87.56 92 ASP A O 1
ATOM 717 N N . PRO A 1 93 ? -3.526 2.550 -17.404 1.00 89.31 93 PRO A N 1
ATOM 718 C CA . PRO A 1 93 ? -4.248 2.288 -16.158 1.00 89.31 93 PRO A CA 1
ATOM 719 C C . PRO A 1 93 ? -5.079 0.997 -16.200 1.00 89.31 93 PRO A C 1
ATOM 721 O O . PRO A 1 93 ? -5.200 0.310 -15.187 1.00 89.31 93 PRO A O 1
ATOM 724 N N . ARG A 1 94 ? -5.588 0.618 -17.384 1.00 89.88 94 ARG A N 1
ATOM 725 C CA . ARG A 1 94 ? -6.411 -0.582 -17.604 1.00 89.88 94 ARG A CA 1
ATOM 726 C C . ARG A 1 94 ? -5.602 -1.846 -17.889 1.00 89.88 94 ARG A C 1
ATOM 728 O O . ARG A 1 94 ? -6.178 -2.938 -17.888 1.00 89.88 94 ARG A O 1
ATOM 735 N N . GLY A 1 95 ? -4.296 -1.715 -18.113 1.00 90.06 95 GLY A N 1
ATOM 736 C CA . GLY A 1 95 ? -3.376 -2.829 -18.313 1.00 90.06 95 GLY A CA 1
ATOM 737 C C . GLY A 1 95 ? -3.325 -3.743 -17.088 1.00 90.06 95 GLY A C 1
ATOM 738 O O . GLY A 1 95 ? -3.556 -3.305 -15.963 1.00 90.06 95 GLY A O 1
ATOM 739 N N . GLN A 1 96 ? -3.040 -5.031 -17.285 1.00 89.38 96 GLN A N 1
ATOM 740 C CA . GLN A 1 96 ? -2.939 -5.987 -16.177 1.00 89.38 96 GLN A CA 1
ATOM 741 C C . GLN A 1 96 ? -1.568 -5.903 -15.503 1.00 89.38 96 GLN A C 1
ATOM 743 O O . GLN A 1 96 ? -0.541 -6.010 -16.177 1.00 89.38 96 GLN A O 1
ATOM 748 N N . LEU A 1 97 ? -1.549 -5.824 -14.169 1.00 88.50 97 LEU A N 1
ATOM 749 C CA . LEU A 1 97 ? -0.317 -5.789 -13.379 1.00 88.50 97 LEU A CA 1
ATOM 750 C C . LEU A 1 97 ? 0.541 -7.040 -13.597 1.00 88.50 97 LEU A C 1
ATOM 752 O O . LEU A 1 97 ? 1.745 -6.935 -13.806 1.00 88.50 97 LEU A O 1
ATOM 756 N N . SER A 1 98 ? -0.077 -8.220 -13.648 1.00 87.19 98 SER A N 1
ATOM 757 C CA . SER A 1 98 ? 0.623 -9.478 -13.940 1.00 87.19 98 SER A CA 1
ATOM 758 C C . SER A 1 98 ? 1.305 -9.476 -15.312 1.00 87.19 98 SER A C 1
ATOM 760 O O . SER A 1 98 ? 2.419 -9.975 -15.448 1.00 87.19 98 SER A O 1
ATOM 762 N N . THR A 1 99 ? 0.659 -8.892 -16.326 1.00 88.44 99 THR A N 1
ATOM 763 C CA . THR A 1 99 ? 1.214 -8.800 -17.684 1.00 88.44 99 THR A CA 1
ATOM 764 C C . THR A 1 99 ? 2.372 -7.811 -17.720 1.00 88.44 99 THR A C 1
ATOM 766 O O . THR A 1 99 ? 3.433 -8.136 -18.243 1.00 88.44 99 THR A O 1
ATOM 769 N N . TYR A 1 100 ? 2.217 -6.652 -17.088 1.00 88.44 100 TYR A N 1
ATOM 770 C CA . TYR A 1 100 ? 3.286 -5.665 -16.984 1.00 88.44 100 TYR A CA 1
ATOM 771 C C . TYR A 1 100 ? 4.545 -6.245 -16.326 1.00 88.44 100 TYR A C 1
ATOM 773 O O . TYR A 1 100 ? 5.640 -6.202 -16.884 1.00 88.44 100 TYR A O 1
ATOM 781 N N . LEU A 1 101 ? 4.389 -6.889 -15.170 1.00 88.25 101 LEU A N 1
ATOM 782 C CA . LEU A 1 101 ? 5.509 -7.492 -14.452 1.00 88.25 101 LEU A CA 1
ATOM 783 C C . LEU A 1 101 ? 6.178 -8.610 -15.277 1.00 88.25 101 LEU A C 1
ATOM 785 O O . LEU A 1 101 ? 7.404 -8.693 -15.344 1.00 88.25 101 LEU A O 1
ATOM 789 N N . ALA A 1 102 ? 5.386 -9.468 -15.926 1.00 87.50 102 ALA A N 1
ATOM 790 C CA . ALA A 1 102 ? 5.903 -10.629 -16.648 1.00 87.50 102 ALA A CA 1
ATOM 791 C C . ALA A 1 102 ? 6.576 -10.261 -17.974 1.00 87.50 102 ALA A C 1
ATOM 793 O O . ALA A 1 102 ? 7.604 -10.839 -18.323 1.00 87.50 102 ALA A O 1
ATOM 794 N N . TYR A 1 103 ? 5.985 -9.341 -18.734 1.00 85.75 103 TYR A N 1
ATOM 795 C CA . TYR A 1 103 ? 6.378 -9.070 -20.115 1.00 85.75 103 TYR A CA 1
ATOM 796 C C . TYR A 1 103 ? 7.158 -7.760 -20.242 1.00 85.75 103 TYR A C 1
ATOM 798 O O . TYR A 1 103 ? 8.170 -7.738 -20.939 1.00 85.75 103 TYR A O 1
ATOM 806 N N . ASP A 1 104 ? 6.753 -6.698 -19.545 1.00 84.81 104 ASP A N 1
ATOM 807 C CA . ASP A 1 104 ? 7.439 -5.405 -19.640 1.00 84.81 104 ASP A CA 1
ATOM 808 C C . ASP A 1 104 ? 8.670 -5.354 -18.731 1.00 84.81 104 ASP A C 1
ATOM 810 O O . ASP A 1 104 ? 9.719 -4.862 -19.147 1.00 84.81 104 ASP A O 1
ATOM 814 N N . LEU A 1 105 ? 8.579 -5.921 -17.522 1.00 86.56 105 LEU A N 1
ATOM 815 C CA . LEU A 1 105 ? 9.708 -5.996 -16.583 1.00 86.56 105 LEU A CA 1
ATOM 816 C C . LEU A 1 105 ? 10.478 -7.324 -16.625 1.00 86.56 105 LEU A C 1
ATOM 818 O O . LEU A 1 105 ? 11.467 -7.471 -15.912 1.00 86.56 105 LEU A O 1
ATOM 822 N N . GLN A 1 106 ? 10.059 -8.279 -17.463 1.00 86.19 106 GLN A N 1
ATOM 823 C CA . GLN A 1 106 ? 10.720 -9.583 -17.636 1.00 86.19 106 GLN A CA 1
ATOM 824 C C . GLN A 1 106 ? 10.837 -10.414 -16.338 1.00 86.19 106 GLN A C 1
ATOM 826 O O . GLN A 1 106 ? 11.727 -11.251 -16.206 1.00 86.19 106 GLN A O 1
ATOM 831 N N . MET A 1 107 ? 9.913 -10.245 -15.384 1.00 85.12 107 MET A N 1
ATOM 832 C CA . MET A 1 107 ? 9.963 -10.894 -14.062 1.00 85.12 107 MET A CA 1
ATOM 833 C C . MET A 1 107 ? 9.228 -12.247 -13.998 1.00 85.12 107 MET A C 1
ATOM 835 O O . MET A 1 107 ? 8.667 -12.627 -12.971 1.00 85.12 107 MET A O 1
ATOM 839 N N . ARG A 1 108 ? 9.162 -12.989 -15.107 1.00 78.94 108 ARG A N 1
ATOM 840 C CA . ARG A 1 108 ? 8.306 -14.190 -15.227 1.00 78.94 108 ARG A CA 1
ATOM 841 C C . ARG A 1 108 ? 8.609 -15.275 -14.204 1.00 78.94 108 ARG A C 1
ATOM 843 O O . ARG A 1 108 ? 7.684 -15.919 -13.731 1.00 78.94 108 ARG A O 1
ATOM 850 N N . SER A 1 109 ? 9.884 -15.495 -13.893 1.00 78.38 109 SER A N 1
ATOM 851 C CA . SER A 1 109 ? 10.297 -16.536 -12.949 1.00 78.38 109 SER A CA 1
ATOM 852 C C . SER A 1 109 ? 9.989 -16.170 -11.498 1.00 78.38 109 SER A C 1
ATOM 854 O O . SER A 1 109 ? 9.882 -17.064 -10.666 1.00 78.38 109 SER A O 1
ATOM 856 N N . GLN A 1 110 ? 9.819 -14.878 -11.197 1.00 71.69 110 GLN A N 1
ATOM 857 C CA . GLN A 1 110 ? 9.430 -14.376 -9.876 1.00 71.69 110 GLN A CA 1
ATOM 858 C C . GLN A 1 110 ? 7.908 -14.240 -9.731 1.00 71.69 110 GLN A C 1
ATOM 860 O O . GLN A 1 110 ? 7.390 -14.186 -8.619 1.00 71.69 110 GLN A O 1
ATOM 865 N N . ILE A 1 111 ? 7.174 -14.222 -10.848 1.00 66.88 111 ILE A N 1
ATOM 866 C CA . ILE A 1 111 ? 5.713 -14.269 -10.865 1.00 66.88 111 ILE A CA 1
ATOM 867 C C . ILE A 1 111 ? 5.300 -15.741 -10.867 1.00 66.88 111 ILE A C 1
ATOM 869 O O . ILE A 1 111 ? 4.867 -16.305 -11.870 1.00 66.88 111 ILE A O 1
ATOM 873 N N . SER A 1 112 ? 5.376 -16.357 -9.688 1.00 58.62 112 SER A N 1
ATOM 874 C CA . SER A 1 112 ? 4.393 -17.386 -9.346 1.00 58.62 112 SER A CA 1
ATOM 875 C C . SER A 1 112 ? 2.994 -16.763 -9.527 1.00 58.62 112 SER A C 1
ATOM 877 O O . SER A 1 112 ? 2.860 -15.537 -9.551 1.00 58.62 112 SER A O 1
ATOM 879 N N . SER A 1 113 ? 1.925 -17.544 -9.675 1.00 59.12 113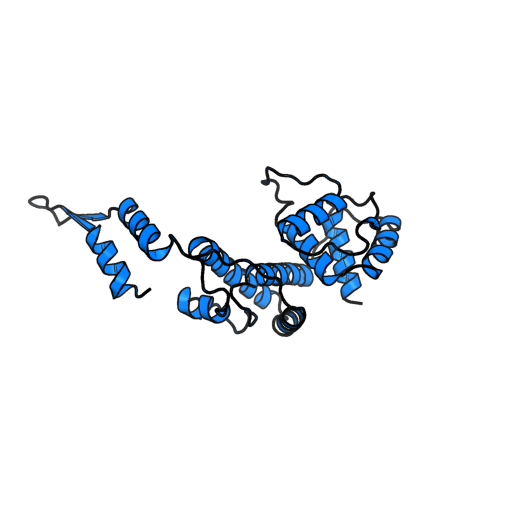 SER A N 1
ATOM 880 C CA . SER A 1 113 ? 0.524 -17.090 -9.866 1.00 59.12 113 SER A CA 1
ATOM 881 C C . SER A 1 113 ? -0.052 -16.170 -8.755 1.00 59.12 113 SER A C 1
ATOM 883 O O . SER A 1 113 ? -1.258 -15.974 -8.642 1.00 59.12 113 SER A O 1
ATOM 885 N N . THR A 1 114 ? 0.838 -15.637 -7.932 1.00 58.44 114 THR A N 1
ATOM 886 C CA . THR A 1 114 ? 0.796 -14.874 -6.700 1.00 58.44 114 THR A CA 1
ATOM 887 C C . THR A 1 114 ? 0.291 -13.438 -6.848 1.00 58.44 114 THR A C 1
ATOM 889 O O . THR A 1 114 ? -0.331 -12.909 -5.929 1.00 58.44 114 THR A O 1
ATOM 892 N N . VAL A 1 115 ? 0.521 -12.767 -7.980 1.00 62.19 115 VAL A N 1
ATOM 893 C CA . VAL A 1 115 ? 0.044 -11.383 -8.133 1.00 62.19 115 VAL A CA 1
ATOM 894 C C . VAL A 1 115 ? -1.428 -11.418 -8.523 1.00 62.19 115 VAL A C 1
ATOM 896 O O . VAL A 1 115 ? -1.786 -11.915 -9.593 1.00 62.19 115 VAL A O 1
ATOM 899 N N . ALA A 1 116 ? -2.281 -10.907 -7.632 1.00 62.22 116 ALA A N 1
ATOM 900 C CA . ALA A 1 116 ? -3.709 -10.770 -7.870 1.00 62.22 116 ALA A CA 1
ATOM 901 C C . ALA A 1 116 ? -3.968 -10.172 -9.258 1.00 62.22 116 ALA A C 1
ATOM 903 O O . ALA A 1 116 ? -3.245 -9.281 -9.705 1.00 62.22 116 ALA A O 1
ATOM 904 N N . LYS A 1 117 ? -5.006 -10.661 -9.943 1.00 72.38 117 LYS A N 1
ATOM 905 C CA . LYS A 1 117 ? -5.462 -10.104 -11.223 1.00 72.38 117 LYS A CA 1
ATOM 906 C C . LYS A 1 117 ? -6.012 -8.695 -10.987 1.00 72.38 117 LYS A C 1
ATOM 908 O O . LYS A 1 117 ? -7.220 -8.506 -10.875 1.00 72.38 117 LYS A O 1
ATOM 913 N N . SER A 1 118 ? -5.123 -7.719 -10.872 1.00 82.75 118 SER A N 1
ATOM 914 C CA . SER A 1 118 ? -5.440 -6.308 -10.732 1.00 82.75 118 SER A CA 1
ATOM 915 C C . SER A 1 118 ? -4.913 -5.530 -11.932 1.00 82.75 118 SER A C 1
ATOM 917 O O . SER A 1 118 ? -4.026 -5.969 -12.674 1.00 82.75 118 SER A O 1
ATOM 919 N N . ARG A 1 119 ? -5.543 -4.385 -12.169 1.00 90.12 119 ARG A N 1
ATOM 920 C CA . ARG A 1 119 ? -5.110 -3.429 -13.180 1.00 90.12 119 ARG A CA 1
ATOM 921 C C . ARG A 1 119 ? -3.994 -2.550 -12.634 1.00 90.12 119 ARG A C 1
ATOM 923 O O . ARG A 1 119 ? -3.852 -2.430 -11.417 1.00 90.12 119 ARG A O 1
ATOM 930 N N . LEU A 1 120 ? -3.252 -1.897 -13.522 1.00 90.88 120 LEU A N 1
ATOM 931 C CA . LEU A 1 120 ? -2.171 -1.001 -13.127 1.00 90.88 120 LEU A CA 1
ATOM 932 C C . LEU A 1 120 ? -2.664 0.169 -12.264 1.00 90.88 120 LEU A C 1
ATOM 934 O O . LEU A 1 120 ? -1.972 0.525 -11.311 1.00 90.88 120 LEU A O 1
ATOM 938 N N . GLU A 1 121 ? -3.878 0.678 -12.504 1.00 91.06 121 GLU A N 1
ATOM 939 C CA . GLU A 1 121 ? -4.538 1.690 -11.655 1.00 91.06 121 GLU A CA 1
ATOM 940 C C . GLU A 1 121 ? -4.704 1.252 -10.194 1.00 91.06 121 GLU A C 1
ATOM 942 O O . GLU A 1 121 ? -4.673 2.074 -9.287 1.00 91.06 121 GLU A O 1
ATOM 947 N N . HIS A 1 122 ? -4.758 -0.051 -9.929 1.00 90.88 122 HIS A N 1
ATOM 948 C CA . HIS A 1 122 ? -4.910 -0.596 -8.582 1.00 90.88 122 HIS A CA 1
ATOM 949 C C . HIS A 1 122 ? -3.586 -1.030 -7.938 1.00 90.88 122 HIS A C 1
ATOM 951 O O . HIS A 1 122 ? -3.601 -1.655 -6.876 1.00 90.88 122 HIS A O 1
ATOM 957 N N . SER A 1 123 ? -2.433 -0.759 -8.556 1.00 90.44 123 SER A N 1
ATOM 958 C CA . SER A 1 123 ? -1.143 -1.304 -8.097 1.00 90.44 123 SER A CA 1
ATOM 959 C C . SER A 1 123 ? -0.755 -0.816 -6.701 1.00 90.44 123 SER A C 1
ATOM 961 O O . SER A 1 123 ? -0.274 -1.606 -5.894 1.00 90.44 123 SER A O 1
ATOM 963 N N . VAL A 1 124 ? -1.009 0.461 -6.394 1.00 90.81 124 VAL A N 1
ATOM 964 C CA . VAL A 1 124 ? -0.706 1.055 -5.078 1.00 90.81 124 VAL A CA 1
ATOM 965 C C . VAL A 1 124 ? -1.560 0.408 -3.987 1.00 90.81 124 VAL A C 1
ATOM 967 O O . VAL A 1 124 ? -1.032 -0.077 -2.992 1.00 90.81 124 VAL A O 1
ATOM 970 N N . PHE A 1 125 ? -2.869 0.291 -4.216 1.00 90.25 125 PHE A N 1
ATOM 971 C CA . PHE A 1 125 ? -3.783 -0.370 -3.281 1.00 90.25 125 PHE A CA 1
ATOM 972 C C . PHE A 1 125 ? -3.531 -1.885 -3.178 1.00 90.25 125 PHE A C 1
ATOM 974 O O . PHE A 1 125 ? -3.708 -2.477 -2.116 1.00 90.25 125 PHE A O 1
ATOM 981 N N . THR A 1 126 ? -3.058 -2.525 -4.254 1.00 90.69 126 THR A N 1
ATOM 982 C CA . THR A 1 126 ? -2.602 -3.927 -4.225 1.00 90.69 126 THR A CA 1
ATOM 983 C C . THR A 1 126 ? -1.383 -4.073 -3.322 1.00 90.69 126 THR A C 1
ATOM 985 O O . THR A 1 126 ? -1.354 -4.968 -2.482 1.00 90.69 126 THR A O 1
ATOM 988 N N . TRP A 1 127 ? -0.400 -3.181 -3.444 1.00 92.12 127 TRP A N 1
ATOM 989 C CA . TRP A 1 127 ? 0.755 -3.157 -2.552 1.00 92.12 127 TRP A CA 1
ATOM 990 C C . TRP A 1 127 ? 0.344 -2.944 -1.091 1.00 92.12 127 TRP A C 1
ATOM 992 O O . TRP A 1 127 ? 0.758 -3.730 -0.242 1.00 92.12 127 TRP A O 1
ATOM 1002 N N . GLN A 1 128 ? -0.525 -1.968 -0.810 1.00 92.38 128 GLN A N 1
ATOM 1003 C CA . GLN A 1 128 ? -1.047 -1.694 0.535 1.00 92.38 128 GLN A CA 1
ATOM 1004 C C . GLN A 1 128 ? -1.724 -2.935 1.144 1.00 92.38 128 GLN A C 1
ATOM 1006 O O . GLN A 1 128 ? -1.444 -3.321 2.279 1.00 92.38 128 GLN A O 1
ATOM 1011 N N . LEU A 1 129 ? -2.577 -3.619 0.373 1.00 91.38 129 LEU A N 1
ATOM 1012 C CA . LEU A 1 129 ? -3.224 -4.857 0.808 1.00 91.38 129 LEU A CA 1
ATOM 1013 C C . LEU A 1 129 ? -2.200 -5.952 1.129 1.00 91.38 129 LEU A C 1
ATOM 1015 O O . LEU A 1 129 ? -2.319 -6.624 2.154 1.00 91.38 129 LEU A O 1
ATOM 1019 N N . LEU A 1 130 ? -1.212 -6.154 0.256 1.00 91.19 130 LEU A N 1
ATOM 1020 C CA . LEU A 1 130 ? -0.208 -7.204 0.412 1.00 91.19 130 LEU A CA 1
ATOM 1021 C C . LEU A 1 130 ? 0.712 -6.945 1.609 1.00 91.19 130 LEU A C 1
ATOM 1023 O O . LEU A 1 130 ? 1.008 -7.873 2.362 1.00 91.19 130 LEU A O 1
ATOM 1027 N N . THR A 1 131 ? 1.146 -5.702 1.827 1.00 91.75 131 THR A N 1
ATOM 1028 C CA . THR A 1 131 ? 1.983 -5.344 2.980 1.00 91.75 131 THR A CA 1
ATOM 1029 C C . THR A 1 131 ? 1.202 -5.429 4.289 1.00 91.75 131 THR A C 1
ATOM 1031 O O . THR A 1 131 ? 1.740 -5.927 5.285 1.00 91.75 131 THR A O 1
ATOM 1034 N N . CYS A 1 132 ? -0.075 -5.037 4.289 1.00 92.00 132 CYS A N 1
ATOM 1035 C CA . CYS A 1 132 ? -0.973 -5.232 5.424 1.00 92.00 132 CYS A CA 1
ATOM 1036 C C . CYS A 1 132 ? -1.138 -6.723 5.734 1.00 92.00 132 CYS A C 1
ATOM 1038 O O . CYS A 1 132 ? -0.854 -7.160 6.851 1.00 92.00 132 CYS A O 1
ATOM 1040 N N . TRP A 1 133 ? -1.450 -7.537 4.723 1.00 89.75 133 TRP A N 1
ATOM 1041 C CA . TRP A 1 133 ? -1.596 -8.987 4.862 1.00 89.75 133 TRP A CA 1
ATOM 1042 C C . TRP A 1 133 ? -0.310 -9.677 5.341 1.00 89.75 133 TRP A C 1
ATOM 1044 O O . TRP A 1 133 ? -0.344 -10.537 6.223 1.00 89.75 133 TRP A O 1
ATOM 1054 N N . LYS A 1 134 ? 0.853 -9.247 4.842 1.00 90.12 134 LYS A N 1
ATOM 1055 C CA . LYS A 1 134 ? 2.165 -9.704 5.318 1.00 90.12 134 LYS A CA 1
ATOM 1056 C C . LYS A 1 134 ? 2.339 -9.451 6.815 1.00 90.12 134 LYS A C 1
ATOM 1058 O O . LYS A 1 134 ? 2.790 -10.339 7.542 1.00 90.12 134 LYS A O 1
ATOM 1063 N N . SER A 1 135 ? 1.984 -8.255 7.288 1.00 91.31 135 SER A N 1
ATOM 1064 C CA . SER A 1 135 ? 2.012 -7.932 8.718 1.00 91.31 135 SER A CA 1
ATOM 1065 C C . SER A 1 135 ? 0.990 -8.750 9.507 1.00 91.31 135 SER A C 1
ATOM 1067 O O . SER A 1 135 ? 1.303 -9.195 10.610 1.00 91.31 135 SER A O 1
ATOM 1069 N N . GLU A 1 136 ? -0.200 -8.988 8.9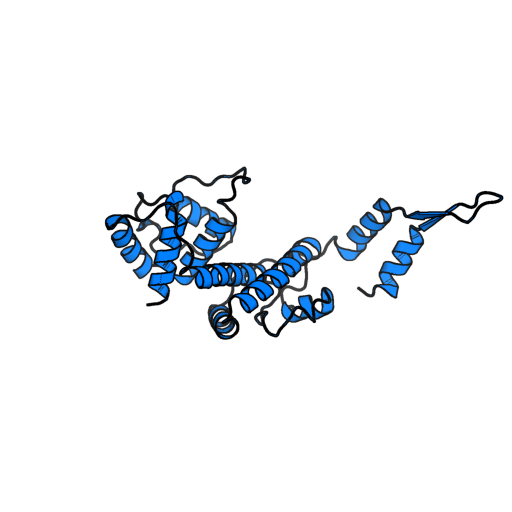51 1.00 90.19 136 GLU A N 1
ATOM 1070 C CA . GLU A 1 136 ? -1.269 -9.764 9.585 1.00 90.19 136 GLU A CA 1
ATOM 1071 C C . GLU A 1 136 ? -0.869 -11.224 9.837 1.00 90.19 136 GLU A C 1
ATOM 1073 O O . GLU A 1 136 ? -1.183 -11.777 10.895 1.00 90.19 136 GLU A O 1
ATOM 1078 N N . LEU A 1 137 ? -0.153 -11.844 8.894 1.00 87.31 137 LEU A N 1
ATOM 1079 C CA . LEU A 1 137 ? 0.399 -13.197 9.043 1.00 87.31 137 LEU A CA 1
ATOM 1080 C C . LEU A 1 137 ? 1.507 -13.266 10.108 1.00 87.31 137 LEU A C 1
ATOM 1082 O O . LEU A 1 137 ? 1.777 -14.328 10.665 1.00 87.31 137 LEU A O 1
ATOM 1086 N N . MET A 1 138 ? 2.127 -12.129 10.427 1.00 85.88 138 MET A N 1
ATOM 1087 C CA . MET A 1 138 ? 3.187 -12.007 11.431 1.00 85.88 138 MET A CA 1
ATOM 1088 C C . MET A 1 138 ? 2.685 -11.534 12.800 1.00 85.88 138 MET A C 1
ATOM 1090 O O . MET A 1 138 ? 3.494 -11.394 13.721 1.00 85.88 138 MET A O 1
ATOM 1094 N N . LEU A 1 139 ? 1.378 -11.304 12.967 1.00 81.19 139 LEU A N 1
ATOM 1095 C CA . LEU A 1 139 ? 0.806 -10.776 14.211 1.00 81.19 139 LEU A CA 1
ATOM 1096 C C . LEU A 1 139 ? 1.144 -11.632 15.436 1.00 81.19 139 LEU A C 1
ATOM 1098 O O . LEU A 1 139 ? 1.485 -11.084 16.482 1.00 81.19 139 LEU A O 1
ATOM 1102 N N . ASN A 1 140 ? 1.175 -12.957 15.280 1.00 64.44 140 ASN A N 1
ATOM 1103 C CA . ASN A 1 140 ? 1.485 -13.889 16.369 1.00 64.44 140 ASN A CA 1
ATOM 1104 C C . ASN A 1 140 ? 2.961 -13.851 16.817 1.00 64.44 140 ASN A C 1
ATOM 1106 O O . ASN A 1 140 ? 3.323 -14.523 17.777 1.00 64.44 140 ASN A O 1
ATOM 1110 N N . ARG A 1 141 ? 3.831 -13.100 16.124 1.00 60.56 141 ARG A N 1
ATOM 1111 C CA . ARG A 1 141 ? 5.281 -13.054 16.381 1.00 60.56 141 ARG A CA 1
ATOM 1112 C C . ARG A 1 141 ? 5.781 -11.712 16.915 1.00 60.56 141 ARG A C 1
ATOM 1114 O O . ARG A 1 141 ? 6.953 -11.612 17.264 1.00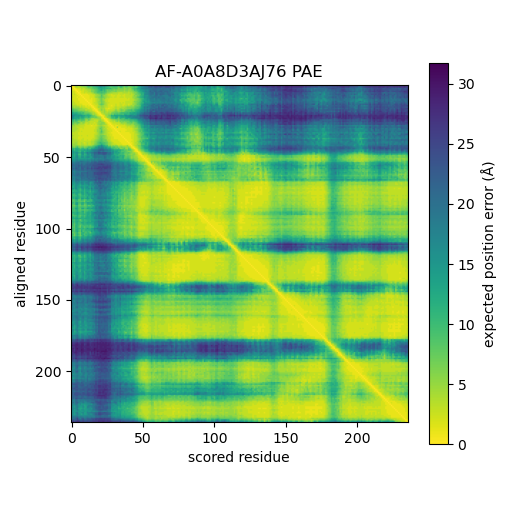 60.56 141 ARG A O 1
ATOM 1121 N N . LYS A 1 142 ? 4.943 -10.670 16.960 1.00 61.44 142 LYS A N 1
ATOM 1122 C CA . LYS A 1 142 ? 5.371 -9.313 17.340 1.00 61.44 142 LYS A CA 1
ATOM 1123 C C . LYS A 1 142 ? 4.811 -8.909 18.699 1.00 61.44 142 LYS A C 1
ATOM 1125 O O . LYS A 1 142 ? 3.597 -8.872 18.885 1.00 61.44 142 LYS A O 1
ATOM 1130 N N . GLN A 1 143 ? 5.694 -8.523 19.619 1.00 58.56 143 GLN A N 1
ATOM 1131 C CA . GLN A 1 143 ? 5.334 -7.852 20.868 1.00 58.56 143 GLN A CA 1
ATOM 1132 C C . GLN A 1 143 ? 5.499 -6.336 20.671 1.00 58.56 143 GLN A C 1
ATOM 1134 O O . GLN A 1 143 ? 6.569 -5.879 20.276 1.00 58.56 143 GLN A O 1
ATOM 1139 N N . PHE A 1 144 ? 4.430 -5.559 20.877 1.00 65.06 144 PHE A N 1
ATOM 1140 C CA . PHE A 1 144 ? 4.476 -4.100 20.704 1.00 65.06 144 PHE A CA 1
ATOM 1141 C C . PHE A 1 144 ? 4.878 -3.423 22.012 1.00 65.06 144 PHE A C 1
ATOM 1143 O O . PHE A 1 144 ? 4.531 -3.905 23.091 1.00 65.06 144 PHE A O 1
ATOM 1150 N N . ARG A 1 145 ? 5.620 -2.313 21.895 1.00 62.38 145 ARG A N 1
ATOM 1151 C CA . ARG A 1 145 ? 6.221 -1.602 23.034 1.00 62.38 145 ARG A CA 1
ATOM 1152 C C . ARG A 1 145 ? 5.185 -0.963 23.959 1.00 62.38 145 ARG A C 1
ATOM 1154 O O . ARG A 1 145 ? 5.389 -0.971 25.166 1.00 62.38 145 ARG A O 1
ATOM 1161 N N . GLN A 1 146 ? 4.089 -0.437 23.415 1.00 78.56 146 GLN A N 1
ATOM 1162 C CA . GLN A 1 146 ? 3.006 0.163 24.194 1.00 78.56 146 GLN A CA 1
ATOM 1163 C C . GLN A 1 146 ? 1.712 -0.614 23.974 1.00 78.56 146 GLN A C 1
ATOM 1165 O O . GLN A 1 146 ? 1.369 -0.941 22.838 1.00 78.56 146 GLN A O 1
ATOM 1170 N N . LYS A 1 147 ? 1.020 -0.928 25.072 1.00 84.81 147 LYS A N 1
ATOM 1171 C CA . LYS A 1 147 ? -0.247 -1.662 25.065 1.00 84.81 147 LYS A CA 1
ATOM 1172 C C . LYS A 1 147 ? -1.404 -0.729 25.400 1.00 84.81 147 LYS A C 1
ATOM 1174 O O . LYS A 1 147 ? -1.250 0.191 26.202 1.00 84.81 147 LYS A O 1
ATOM 1179 N N . LEU A 1 148 ? -2.558 -1.006 24.812 1.00 86.38 148 LEU A N 1
ATOM 1180 C CA . LEU A 1 148 ? -3.826 -0.376 25.153 1.00 86.38 148 LEU A CA 1
ATOM 1181 C C . LEU A 1 148 ? -4.240 -0.760 26.576 1.00 86.38 148 LEU A C 1
ATOM 1183 O O . LEU A 1 148 ? -4.105 -1.925 26.977 1.00 86.38 148 LEU A O 1
ATOM 1187 N N . SER A 1 149 ? -4.760 0.225 27.310 1.00 89.50 149 SER A N 1
ATOM 1188 C CA . SER A 1 149 ? -5.448 -0.011 28.579 1.00 89.50 149 SER A CA 1
ATOM 1189 C C . SER A 1 149 ? -6.780 -0.736 28.339 1.00 89.50 149 SER A C 1
ATOM 1191 O O . SER A 1 149 ? -7.274 -0.811 27.209 1.00 89.50 149 SER A O 1
ATOM 1193 N N . GLU A 1 150 ? -7.392 -1.275 29.394 1.00 87.50 150 GLU A N 1
ATOM 1194 C CA . GLU A 1 150 ? -8.721 -1.888 29.270 1.00 87.50 150 GLU A CA 1
ATOM 1195 C C . GLU A 1 150 ? -9.804 -0.866 28.898 1.00 87.50 150 GLU A C 1
ATOM 1197 O O . GLU A 1 150 ? -10.770 -1.210 28.217 1.00 87.50 150 GLU A O 1
ATOM 1202 N N . ASP A 1 151 ? -9.633 0.395 29.289 1.00 86.94 151 ASP A N 1
ATOM 1203 C CA . ASP A 1 151 ? -10.551 1.484 28.955 1.00 86.94 151 ASP A CA 1
ATOM 1204 C C . ASP A 1 151 ? -10.412 1.868 27.477 1.00 86.94 151 ASP A C 1
ATOM 1206 O O . ASP A 1 151 ? -11.415 1.915 26.757 1.00 86.94 151 ASP A O 1
ATOM 1210 N N . ASP A 1 152 ? -9.169 1.985 26.992 1.00 88.62 152 ASP A N 1
ATOM 1211 C CA . ASP A 1 152 ? -8.856 2.204 25.575 1.00 88.62 152 ASP A CA 1
ATOM 1212 C C . ASP A 1 152 ? -9.465 1.088 24.713 1.00 88.62 152 ASP A C 1
ATOM 1214 O O . ASP A 1 152 ? -10.080 1.347 23.679 1.00 88.62 152 ASP A O 1
ATOM 1218 N N . ARG A 1 153 ? -9.338 -0.175 25.153 1.00 89.38 153 ARG A N 1
ATOM 1219 C CA . ARG A 1 153 ? -9.914 -1.334 24.455 1.00 89.38 153 ARG A CA 1
ATOM 1220 C C . ARG A 1 153 ? -11.434 -1.276 24.382 1.00 89.38 153 ARG A C 1
ATOM 1222 O O . ARG A 1 153 ? -11.995 -1.681 23.362 1.00 89.38 153 ARG A O 1
ATOM 1229 N N . ARG A 1 154 ? -12.116 -0.826 25.442 1.00 89.12 154 ARG A N 1
ATOM 1230 C CA . ARG A 1 154 ? -13.582 -0.694 25.435 1.00 89.12 154 ARG A CA 1
ATOM 1231 C C . ARG A 1 154 ? -14.027 0.383 24.453 1.00 89.12 154 ARG A C 1
ATOM 1233 O O . ARG A 1 154 ? -14.881 0.093 23.619 1.00 89.12 154 ARG A O 1
ATOM 1240 N N . GLY A 1 155 ? -13.414 1.566 24.494 1.00 88.06 155 GLY A N 1
ATOM 1241 C CA . GLY A 1 155 ? -13.719 2.645 23.551 1.00 88.06 155 GLY A CA 1
ATOM 1242 C C . GLY A 1 155 ? -13.422 2.256 22.100 1.00 88.06 155 GLY A C 1
ATOM 1243 O O . GLY A 1 155 ? -14.262 2.437 21.220 1.00 88.06 155 GLY A O 1
ATOM 1244 N N . LEU A 1 156 ? -12.281 1.603 21.858 1.00 90.75 156 LEU A N 1
ATOM 1245 C CA . LEU A 1 156 ? -11.909 1.123 20.529 1.00 90.75 156 LEU A CA 1
ATOM 1246 C C . LEU A 1 156 ? -12.917 0.108 19.971 1.00 90.75 156 LEU A C 1
ATOM 1248 O O . LEU A 1 156 ? -13.262 0.183 18.798 1.00 90.75 156 LEU A O 1
ATOM 1252 N N . LYS A 1 157 ? -13.440 -0.816 20.787 1.00 91.62 157 LYS A N 1
ATOM 1253 C CA . LYS A 1 157 ? -14.470 -1.769 20.334 1.00 91.62 157 LYS A CA 1
ATOM 1254 C C . LYS A 1 157 ? -15.751 -1.078 19.869 1.00 91.62 157 LYS A C 1
ATOM 1256 O O . LYS A 1 157 ? -16.336 -1.519 18.885 1.00 91.62 157 LYS A O 1
ATOM 1261 N N . VAL A 1 158 ? -16.179 -0.018 20.560 1.00 90.69 158 VAL A N 1
ATOM 1262 C CA . VAL A 1 158 ? -17.363 0.766 20.169 1.00 90.69 158 VAL A CA 1
ATOM 1263 C C . VAL A 1 158 ? -17.142 1.409 18.801 1.00 90.69 158 VAL A C 1
ATOM 1265 O O . VAL A 1 158 ? -18.006 1.310 17.934 1.00 90.69 158 VAL A O 1
ATOM 1268 N N . PHE A 1 159 ? -15.964 1.994 18.579 1.00 91.31 159 PHE A N 1
ATOM 1269 C CA . PHE A 1 159 ? -15.583 2.534 17.275 1.00 91.31 159 PHE A CA 1
AT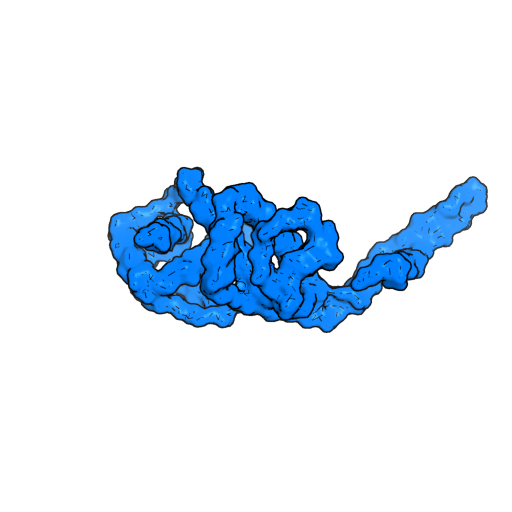OM 1270 C C . PHE A 1 159 ? -15.554 1.460 16.177 1.00 91.31 159 PHE A C 1
ATOM 1272 O O . PHE A 1 159 ? -16.167 1.636 15.124 1.00 91.31 159 PHE A O 1
ATOM 1279 N N . LEU A 1 160 ? -14.883 0.330 16.427 1.00 92.44 160 LEU A N 1
ATOM 1280 C CA . LEU A 1 160 ? -14.735 -0.751 15.448 1.00 92.44 160 LEU A CA 1
ATOM 1281 C C . LEU A 1 160 ? -16.084 -1.361 15.041 1.00 92.44 160 LEU A C 1
ATOM 1283 O O . LEU A 1 160 ? -16.242 -1.776 13.899 1.00 92.44 160 LEU A O 1
ATOM 1287 N N . ALA A 1 161 ? -17.075 -1.364 15.934 1.00 92.19 161 ALA A N 1
ATOM 1288 C CA . ALA A 1 161 ? -18.428 -1.813 15.617 1.00 92.19 161 ALA A CA 1
ATOM 1289 C C . ALA A 1 161 ? -19.202 -0.856 14.686 1.00 92.19 161 ALA A C 1
ATOM 1291 O O . ALA A 1 161 ? -20.192 -1.266 14.083 1.00 92.19 161 ALA A O 1
ATOM 1292 N N . ALA A 1 162 ? -18.778 0.406 14.571 1.00 90.75 162 ALA A N 1
ATOM 1293 C CA . ALA A 1 162 ? -19.475 1.449 13.816 1.00 90.75 162 ALA A CA 1
ATOM 1294 C C . ALA A 1 162 ? -18.742 1.897 12.535 1.00 90.75 162 ALA A C 1
ATOM 1296 O O . ALA A 1 162 ? -19.289 2.688 11.759 1.00 90.75 162 ALA A O 1
ATOM 1297 N N . THR A 1 163 ? -17.518 1.414 12.310 1.00 91.19 163 THR A N 1
ATOM 1298 C CA . THR A 1 163 ? -16.639 1.836 11.211 1.00 91.19 163 THR A CA 1
ATOM 1299 C C . THR A 1 163 ? -16.403 0.725 10.183 1.00 91.19 163 THR A C 1
ATOM 1301 O O . THR A 1 163 ? -16.718 -0.440 10.419 1.00 91.19 163 THR A O 1
ATOM 1304 N N . ASP A 1 164 ? -15.825 1.075 9.032 1.00 90.62 164 ASP A N 1
ATOM 1305 C CA . ASP A 1 164 ? -15.299 0.079 8.095 1.00 90.62 164 ASP A CA 1
ATOM 1306 C C . ASP A 1 164 ? -13.943 -0.419 8.610 1.00 90.62 164 ASP A C 1
ATOM 1308 O O . ASP A 1 164 ? -12.912 0.233 8.445 1.00 90.62 164 ASP A O 1
ATOM 1312 N N . VAL A 1 165 ? -13.955 -1.572 9.284 1.00 91.62 165 VAL A N 1
ATOM 1313 C CA . VAL A 1 165 ? -12.765 -2.139 9.932 1.00 91.62 165 VAL A CA 1
ATOM 1314 C C . VAL A 1 165 ? -11.704 -2.566 8.918 1.00 91.62 165 VAL A C 1
ATOM 1316 O O . VAL A 1 165 ? -10.514 -2.497 9.230 1.00 91.62 165 VAL A O 1
ATOM 1319 N N . GLU A 1 166 ? -12.090 -2.995 7.712 1.00 89.06 166 GLU A N 1
ATOM 1320 C CA . GLU A 1 166 ? -11.125 -3.356 6.667 1.00 89.06 166 GLU A CA 1
ATOM 1321 C C . GLU A 1 166 ? -10.405 -2.110 6.156 1.00 89.06 166 GLU A C 1
ATOM 1323 O O . GLU A 1 166 ? -9.173 -2.090 6.149 1.00 89.06 166 GLU A O 1
ATOM 1328 N N . ALA A 1 167 ? -11.154 -1.059 5.809 1.00 89.62 167 ALA A N 1
ATOM 1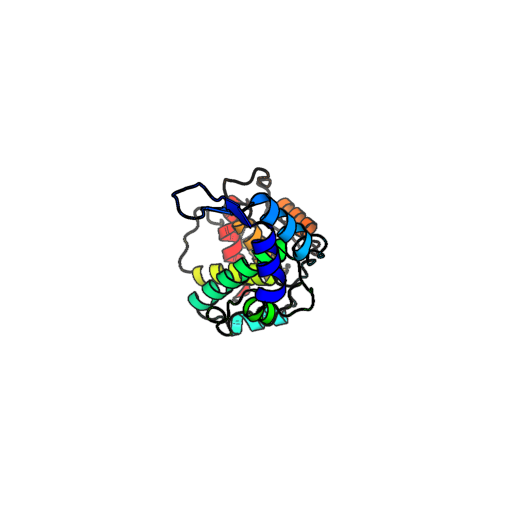329 C CA . ALA A 1 167 ? -10.575 0.214 5.393 1.00 89.62 167 ALA A CA 1
ATOM 1330 C C . ALA A 1 167 ? -9.704 0.810 6.509 1.00 89.62 167 ALA A C 1
ATOM 1332 O O . ALA A 1 167 ? -8.531 1.097 6.288 1.00 89.62 167 ALA A O 1
ATOM 1333 N N . PHE A 1 168 ? -10.221 0.889 7.739 1.00 91.69 168 PHE A N 1
ATOM 1334 C CA . PHE A 1 168 ? -9.462 1.383 8.888 1.00 91.69 168 PHE A CA 1
ATOM 1335 C C . PHE A 1 168 ? -8.156 0.606 9.109 1.00 91.69 168 PHE A C 1
ATOM 1337 O O . PHE A 1 168 ? -7.104 1.208 9.314 1.00 91.69 168 PHE A O 1
ATOM 1344 N N . SER A 1 169 ? -8.196 -0.728 9.027 1.00 92.75 169 SER A N 1
ATOM 1345 C CA . SER A 1 169 ? -7.005 -1.565 9.216 1.00 92.75 169 SER A CA 1
ATOM 1346 C C . SER A 1 169 ? -5.954 -1.350 8.124 1.00 92.75 169 SER A C 1
ATOM 1348 O O . SER A 1 169 ? -4.761 -1.426 8.416 1.00 92.75 169 SER A O 1
ATOM 1350 N N . LEU A 1 170 ? -6.367 -1.111 6.876 1.00 91.75 170 LEU A N 1
ATOM 1351 C CA . LEU A 1 170 ? -5.458 -0.853 5.755 1.00 91.75 170 LEU A CA 1
ATOM 1352 C C . LEU A 1 170 ? -4.795 0.523 5.864 1.00 91.75 170 LEU A C 1
ATOM 1354 O O . LEU A 1 170 ? -3.577 0.627 5.719 1.00 91.75 170 LEU A O 1
ATOM 1358 N N . GLU A 1 171 ? -5.571 1.564 6.153 1.00 91.38 171 GLU A N 1
ATOM 1359 C CA . GLU A 1 171 ? -5.060 2.937 6.233 1.00 91.38 171 GLU A CA 1
ATOM 1360 C C . GLU A 1 171 ? -4.179 3.132 7.473 1.00 91.38 171 GLU A C 1
ATOM 1362 O O . GLU A 1 171 ? -3.090 3.698 7.386 1.00 91.38 171 GLU A O 1
ATOM 1367 N N . LEU A 1 172 ? -4.576 2.571 8.622 1.00 90.44 172 LEU A N 1
ATOM 1368 C CA . LEU A 1 172 ? -3.741 2.607 9.822 1.00 90.44 172 LEU A CA 1
ATOM 1369 C C . LEU A 1 172 ? -2.430 1.834 9.620 1.00 90.44 172 LEU A C 1
ATOM 1371 O O . LEU A 1 172 ? -1.381 2.287 10.073 1.00 90.44 172 LEU A O 1
ATOM 1375 N N . HIS A 1 173 ? -2.461 0.687 8.931 1.00 91.94 173 HIS A N 1
ATOM 1376 C CA . HIS A 1 173 ? -1.235 -0.047 8.599 1.00 91.94 173 HIS A CA 1
ATOM 1377 C C . HIS A 1 173 ? -0.295 0.781 7.727 1.00 91.94 173 HIS A C 1
ATOM 1379 O O . HIS A 1 173 ? 0.897 0.840 8.022 1.00 91.94 173 HIS A O 1
ATOM 1385 N N . GLU A 1 174 ? -0.820 1.441 6.694 1.00 89.69 174 GLU A N 1
ATOM 1386 C CA . GLU A 1 174 ? -0.023 2.276 5.796 1.00 89.69 174 GLU A CA 1
ATOM 1387 C C . GLU A 1 174 ? 0.612 3.456 6.538 1.00 89.69 174 GLU A C 1
ATOM 1389 O O . GLU A 1 174 ? 1.810 3.699 6.383 1.00 89.69 174 GLU A O 1
ATOM 1394 N N . ILE A 1 175 ? -0.143 4.135 7.408 1.00 87.12 175 ILE A N 1
ATOM 1395 C CA . ILE A 1 175 ? 0.386 5.203 8.268 1.00 87.12 175 ILE A CA 1
ATOM 1396 C C . ILE A 1 175 ? 1.533 4.670 9.136 1.00 87.12 175 ILE A C 1
ATOM 1398 O O . ILE A 1 175 ? 2.612 5.258 9.167 1.00 87.12 175 ILE A O 1
ATOM 1402 N N . LEU A 1 176 ? 1.342 3.526 9.795 1.00 85.62 176 LEU A N 1
ATOM 1403 C CA . LEU A 1 176 ? 2.381 2.903 10.622 1.00 85.62 176 LEU A CA 1
ATOM 1404 C C . LEU A 1 176 ? 3.584 2.407 9.807 1.00 85.62 176 LEU A C 1
ATOM 1406 O O . LEU A 1 176 ? 4.679 2.277 10.343 1.00 85.62 176 LEU A O 1
ATOM 1410 N N . LEU A 1 177 ? 3.404 2.085 8.528 1.00 84.25 177 LEU A N 1
ATOM 1411 C CA . LEU A 1 177 ? 4.484 1.612 7.667 1.00 84.25 177 LEU A CA 1
ATOM 1412 C C . LEU A 1 177 ? 5.311 2.773 7.103 1.00 84.25 177 LEU A C 1
ATOM 1414 O O . LEU A 1 177 ? 6.538 2.701 7.089 1.00 84.25 177 LEU A O 1
ATOM 1418 N N . LEU A 1 178 ? 4.641 3.818 6.616 1.00 76.94 178 LEU A N 1
ATOM 1419 C CA . LEU A 1 178 ? 5.260 4.910 5.864 1.00 76.94 178 LEU A CA 1
ATOM 1420 C C . LEU A 1 178 ? 5.659 6.099 6.740 1.00 76.94 178 LEU A C 1
ATOM 1422 O O . LEU A 1 178 ? 6.623 6.789 6.420 1.00 76.94 178 LEU A O 1
ATOM 1426 N N . LYS A 1 179 ? 4.920 6.363 7.822 1.00 66.12 179 LYS A N 1
ATOM 1427 C CA . LYS A 1 179 ? 4.953 7.654 8.531 1.00 66.12 179 LYS A CA 1
ATOM 1428 C C . LYS A 1 179 ? 5.500 7.572 9.958 1.00 66.12 179 LYS A C 1
ATOM 1430 O O . LYS A 1 179 ? 5.592 8.594 10.625 1.00 66.12 179 LYS A O 1
ATOM 1435 N N . THR A 1 180 ? 5.923 6.390 10.418 1.00 58.03 180 THR A N 1
ATOM 1436 C CA . THR A 1 180 ? 6.649 6.217 11.696 1.00 58.03 180 THR A CA 1
ATOM 1437 C C . THR A 1 180 ? 8.120 5.829 11.508 1.00 58.03 180 THR A C 1
ATOM 1439 O O . THR A 1 180 ? 8.750 5.311 12.429 1.00 58.03 180 THR A O 1
ATOM 1442 N N . SER A 1 181 ? 8.671 6.015 10.306 1.00 48.44 181 SER A N 1
ATOM 1443 C CA . SER A 1 181 ? 10.117 5.947 10.083 1.00 48.44 181 SER A CA 1
ATOM 1444 C C . SER A 1 181 ? 10.739 7.268 10.545 1.00 48.44 181 SER A C 1
ATOM 1446 O O . SER A 1 181 ? 10.287 8.321 10.105 1.00 48.44 181 SER A O 1
ATOM 1448 N N . ASP A 1 182 ? 11.773 7.219 11.396 1.00 47.72 182 ASP A N 1
ATOM 1449 C CA . ASP A 1 182 ? 12.483 8.380 11.990 1.00 47.72 182 ASP A CA 1
ATOM 1450 C C . ASP A 1 182 ? 13.028 9.413 10.971 1.00 47.72 182 ASP A C 1
ATOM 1452 O O . ASP A 1 182 ? 13.568 10.446 11.354 1.00 47.72 182 ASP A O 1
ATOM 1456 N N . ALA A 1 183 ? 12.917 9.146 9.667 1.00 45.25 183 ALA A N 1
ATOM 1457 C CA . ALA A 1 183 ? 13.448 9.969 8.584 1.00 45.25 183 ALA A CA 1
ATOM 1458 C C . ALA A 1 183 ? 12.420 10.915 7.923 1.00 45.25 183 ALA A C 1
ATOM 1460 O O . ALA A 1 183 ? 12.766 11.576 6.943 1.00 45.25 183 ALA A O 1
ATOM 1461 N N . ALA A 1 184 ? 11.168 10.974 8.394 1.00 48.62 184 ALA A N 1
ATOM 1462 C CA . ALA A 1 184 ? 10.145 11.839 7.801 1.00 48.62 184 ALA A CA 1
ATOM 1463 C C . ALA A 1 184 ? 10.195 13.269 8.394 1.00 48.62 184 ALA A C 1
ATOM 1465 O O . ALA A 1 184 ? 9.983 13.421 9.597 1.00 48.62 184 ALA A O 1
ATOM 1466 N N . PRO A 1 185 ? 10.435 14.324 7.586 1.00 46.72 185 PRO A N 1
ATOM 1467 C CA . PRO A 1 185 ? 10.425 15.715 8.058 1.00 46.72 185 PRO A CA 1
ATOM 1468 C C . PRO A 1 185 ? 9.024 16.213 8.467 1.00 46.72 185 PRO A C 1
ATOM 1470 O O . PRO A 1 185 ? 8.927 17.145 9.259 1.00 46.72 185 PRO A O 1
ATOM 1473 N N . ASP A 1 186 ? 7.962 15.546 7.998 1.00 52.75 186 ASP A N 1
ATOM 1474 C CA . ASP A 1 186 ? 6.556 15.840 8.305 1.00 52.75 186 ASP A CA 1
ATOM 1475 C C . ASP A 1 186 ? 5.985 14.807 9.292 1.00 52.75 186 ASP A C 1
ATOM 1477 O O . ASP A 1 186 ? 5.124 13.986 8.956 1.00 52.75 186 ASP A O 1
ATOM 1481 N N . ALA A 1 187 ? 6.514 14.786 10.516 1.00 55.00 187 ALA A N 1
ATOM 1482 C CA . ALA A 1 187 ? 5.972 13.938 11.571 1.00 55.00 187 ALA A CA 1
ATOM 1483 C C . ALA A 1 187 ? 4.539 14.385 11.908 1.00 55.00 187 ALA A C 1
ATOM 1485 O O . ALA A 1 187 ? 4.304 15.539 12.265 1.00 55.00 187 ALA A O 1
ATOM 1486 N N . TYR A 1 188 ? 3.581 13.466 11.785 1.00 55.38 188 TYR A N 1
ATOM 1487 C CA . TYR A 1 188 ? 2.185 13.716 12.139 1.00 55.38 188 TYR A CA 1
ATOM 1488 C C . TYR A 1 188 ? 2.039 14.153 13.596 1.00 55.38 188 TYR A C 1
ATOM 1490 O O . TYR A 1 188 ? 2.774 13.688 14.473 1.00 55.38 188 TYR A O 1
ATOM 1498 N N . GLU A 1 189 ? 1.049 15.011 13.861 1.00 57.69 189 GLU A N 1
ATOM 1499 C CA . GLU A 1 189 ? 0.687 15.351 15.231 1.00 57.69 189 GLU A CA 1
ATOM 1500 C C . GLU A 1 189 ? 0.386 14.079 16.047 1.00 57.69 189 GLU A C 1
ATOM 1502 O O . GLU A 1 189 ? -0.168 13.109 15.524 1.00 57.69 189 GLU A O 1
ATOM 1507 N N . PRO A 1 190 ? 0.692 14.066 17.357 1.00 62.00 190 PRO A N 1
ATOM 1508 C CA . PRO A 1 190 ? 0.476 12.897 18.214 1.00 62.00 190 PRO A CA 1
ATOM 1509 C C . PRO A 1 190 ? -1.000 12.458 18.319 1.00 62.00 190 PRO A C 1
ATOM 1511 O O . PRO A 1 190 ? -1.275 11.361 18.822 1.00 62.00 190 PRO A O 1
ATOM 1514 N N . HIS A 1 191 ? -1.931 13.286 17.829 1.00 67.62 191 HIS A N 1
ATOM 1515 C CA . HIS A 1 191 ? -3.357 13.003 17.723 1.00 67.62 191 HIS A CA 1
ATOM 1516 C C . HIS A 1 191 ? -3.674 12.226 16.435 1.00 67.62 191 HIS A C 1
ATOM 1518 O O . HIS A 1 191 ? -3.553 12.706 15.306 1.00 67.62 191 HIS A O 1
ATOM 1524 N N . TRP A 1 192 ? -4.101 10.983 16.632 1.00 73.12 192 TRP A N 1
ATOM 1525 C CA . TRP A 1 192 ? -4.328 10.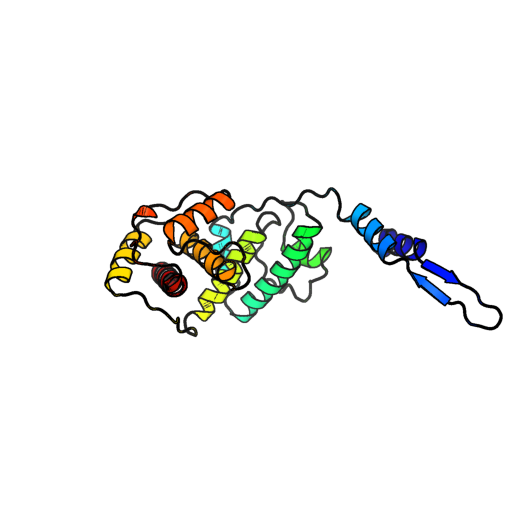003 15.574 1.00 73.12 192 TRP A CA 1
ATOM 1526 C C . TRP A 1 192 ? -5.593 10.295 14.726 1.00 73.12 192 TRP A C 1
ATOM 1528 O O . TRP A 1 192 ? -5.603 9.937 13.553 1.00 73.12 192 TRP A O 1
ATOM 1538 N N . GLU A 1 193 ? -6.621 10.963 15.275 1.00 71.75 193 GLU A N 1
ATOM 1539 C CA . GLU A 1 193 ? -7.870 11.301 14.558 1.00 71.75 193 GLU A CA 1
ATOM 1540 C C . GLU A 1 193 ? -7.564 12.199 13.354 1.00 71.75 193 GLU A C 1
ATOM 1542 O O . GLU A 1 193 ? -7.744 11.784 12.211 1.00 71.75 193 GLU A O 1
ATOM 1547 N N . SER A 1 194 ? -6.955 13.360 13.608 1.00 77.94 194 SER A N 1
ATOM 1548 C CA . SER A 1 194 ? -6.525 14.301 12.569 1.00 77.94 194 SER A CA 1
ATOM 1549 C C . SER A 1 194 ? -5.535 13.667 11.589 1.00 77.94 194 SER A C 1
ATOM 1551 O O . SER A 1 194 ? -5.562 13.949 10.397 1.00 77.94 194 SER A O 1
ATOM 1553 N N . THR A 1 195 ? -4.670 12.770 12.072 1.00 82.81 195 THR A N 1
ATOM 1554 C CA . THR A 1 195 ? -3.708 12.047 11.226 1.00 82.81 195 THR A CA 1
ATOM 1555 C C . THR A 1 195 ? -4.405 11.156 10.201 1.00 82.81 195 THR A C 1
ATOM 1557 O O . THR A 1 195 ? -4.023 11.146 9.029 1.00 82.81 195 THR A O 1
ATOM 1560 N N . VAL A 1 196 ? -5.424 10.407 10.631 1.00 84.00 196 VAL A N 1
ATOM 1561 C CA . VAL A 1 196 ? -6.205 9.537 9.747 1.00 84.00 196 VAL A CA 1
ATOM 1562 C C . VAL A 1 196 ? -7.060 10.374 8.794 1.00 84.00 196 VAL A C 1
ATOM 1564 O O . VAL A 1 196 ? -7.068 10.069 7.607 1.00 84.00 196 VAL A O 1
ATOM 1567 N N . GLU A 1 197 ? -7.706 11.449 9.260 1.00 85.19 197 GLU A N 1
ATOM 1568 C CA . GLU A 1 197 ? -8.489 12.351 8.394 1.00 85.19 197 GLU A CA 1
ATOM 1569 C C . GLU A 1 197 ? -7.627 12.955 7.283 1.00 85.19 197 GLU A C 1
ATOM 1571 O O . GLU A 1 197 ? -7.916 12.753 6.104 1.00 85.19 197 GLU A O 1
ATOM 1576 N N . VAL A 1 198 ? -6.504 13.583 7.644 1.00 85.12 198 VAL A N 1
ATOM 1577 C CA . VAL A 1 198 ? -5.571 14.180 6.677 1.00 85.12 198 VAL A CA 1
ATOM 1578 C C . VAL A 1 198 ? -5.035 13.128 5.704 1.00 85.12 198 VAL A C 1
ATOM 1580 O O . VAL A 1 198 ? -4.857 13.409 4.520 1.00 85.12 198 VAL A O 1
ATOM 1583 N N . HIS A 1 199 ? -4.768 11.903 6.166 1.00 86.88 199 HIS A N 1
ATOM 1584 C CA . HIS A 1 199 ? -4.303 10.836 5.281 1.00 86.88 199 HIS A CA 1
ATOM 1585 C C . HIS A 1 199 ? -5.359 10.413 4.252 1.00 86.88 199 HIS A C 1
ATOM 1587 O O . HIS A 1 199 ? -5.010 10.207 3.088 1.00 86.88 199 HIS A O 1
ATOM 1593 N N . LEU A 1 200 ? -6.624 10.298 4.663 1.00 88.00 200 LEU A N 1
ATOM 1594 C CA . LEU A 1 200 ? -7.733 9.946 3.773 1.00 88.00 200 LEU A CA 1
ATOM 1595 C C . LEU A 1 200 ? -7.990 11.052 2.746 1.00 88.00 200 LEU A C 1
ATOM 1597 O O . LEU A 1 200 ? -8.147 10.754 1.563 1.00 88.00 200 LEU A O 1
ATOM 1601 N N . GLU A 1 201 ? -7.945 12.316 3.173 1.00 87.75 201 GLU A N 1
ATOM 1602 C CA . GLU A 1 201 ? -8.068 13.481 2.290 1.00 87.75 201 GLU A CA 1
ATOM 1603 C C . GLU A 1 201 ? -6.954 13.513 1.236 1.00 87.75 201 GLU A C 1
ATOM 1605 O O . GLU A 1 201 ? -7.224 13.680 0.048 1.00 87.75 201 GLU A O 1
ATOM 1610 N N . GLN A 1 202 ? -5.702 13.265 1.640 1.00 85.88 202 GLN A N 1
ATOM 1611 C CA . GLN A 1 202 ? -4.562 13.172 0.717 1.00 85.88 202 GLN A CA 1
ATOM 1612 C C . GLN A 1 202 ? -4.719 12.056 -0.327 1.00 85.88 202 GLN A C 1
ATOM 1614 O O . GLN A 1 202 ? -4.174 12.169 -1.426 1.00 85.88 202 GLN A O 1
ATOM 1619 N N . LYS A 1 203 ? -5.430 10.973 0.012 1.00 85.31 203 LYS A N 1
ATOM 1620 C CA . LYS A 1 203 ? -5.683 9.830 -0.878 1.00 85.31 203 LYS A CA 1
ATOM 1621 C C . LYS A 1 203 ? -6.997 9.939 -1.658 1.00 85.31 203 LYS A C 1
ATOM 1623 O O . LYS A 1 203 ? -7.303 9.003 -2.394 1.00 85.31 203 LYS A O 1
ATOM 1628 N N . ASP A 1 204 ? -7.740 11.043 -1.530 1.00 86.50 204 ASP A N 1
ATOM 1629 C CA . ASP A 1 204 ? -9.057 11.226 -2.167 1.00 86.50 204 ASP A CA 1
ATOM 1630 C C . ASP A 1 204 ? -10.039 10.094 -1.777 1.00 86.50 204 ASP A C 1
ATOM 1632 O O . ASP A 1 204 ? -10.805 9.578 -2.592 1.00 86.50 204 ASP A O 1
ATOM 1636 N N . LEU A 1 205 ? -9.963 9.643 -0.516 1.00 87.19 205 LEU A N 1
ATOM 1637 C CA . LEU A 1 205 ? -10.787 8.569 0.042 1.00 87.19 205 LEU A CA 1
ATOM 1638 C C . LEU A 1 205 ? -11.934 9.130 0.897 1.00 87.19 205 LEU A C 1
ATOM 1640 O O . LEU A 1 205 ? -11.784 10.171 1.539 1.00 87.19 205 LEU A O 1
ATOM 1644 N N . PRO A 1 206 ? -13.084 8.432 0.967 1.00 87.94 206 PRO A N 1
ATOM 1645 C CA . PRO A 1 206 ? -14.178 8.849 1.831 1.00 87.94 206 PRO A CA 1
ATOM 1646 C C . PRO A 1 206 ? -13.774 8.783 3.316 1.00 87.94 206 PRO A C 1
ATOM 1648 O O . PRO A 1 206 ? -13.032 7.879 3.713 1.00 87.94 206 PRO A O 1
ATOM 1651 N N . PRO A 1 207 ? -14.305 9.682 4.164 1.00 86.69 207 PRO A N 1
ATOM 1652 C CA . PRO A 1 207 ? -14.014 9.668 5.591 1.00 86.69 207 PRO A CA 1
ATOM 1653 C C . PRO A 1 207 ? -14.563 8.402 6.256 1.00 86.69 207 PRO A C 1
ATOM 1655 O O . PRO A 1 207 ? -15.644 7.905 5.918 1.00 86.69 207 PRO A O 1
ATOM 1658 N N . LEU A 1 208 ? -13.836 7.900 7.255 1.00 86.44 208 LEU A N 1
ATOM 1659 C CA . LEU A 1 208 ? -14.288 6.768 8.057 1.00 86.44 208 LEU A CA 1
ATOM 1660 C C . LEU A 1 208 ? -15.448 7.174 8.969 1.00 86.44 208 LEU A C 1
ATOM 1662 O O . LEU A 1 208 ? -15.451 8.230 9.605 1.00 86.44 208 LEU A O 1
ATOM 1666 N N . ARG A 1 209 ? -16.442 6.290 9.075 1.00 85.81 209 ARG A N 1
ATOM 1667 C CA . ARG A 1 209 ? -17.572 6.496 9.985 1.00 85.81 209 ARG A CA 1
ATOM 1668 C C . ARG A 1 209 ? -17.097 6.454 11.432 1.00 85.81 209 ARG A C 1
ATOM 1670 O O . ARG A 1 209 ? -16.213 5.671 11.776 1.00 85.81 209 ARG A O 1
ATOM 1677 N N . ALA A 1 210 ? -17.739 7.271 12.265 1.00 83.19 210 ALA A N 1
ATOM 1678 C CA . ALA A 1 210 ? -17.524 7.318 13.708 1.00 83.19 210 ALA A CA 1
ATOM 1679 C C . ALA A 1 210 ? -16.074 7.614 14.137 1.00 83.19 210 ALA A C 1
ATOM 1681 O O . ALA A 1 210 ? -15.721 7.317 15.270 1.00 83.19 210 ALA A O 1
ATOM 1682 N N . LEU A 1 211 ? -15.240 8.224 13.283 1.00 82.25 211 LEU A N 1
ATOM 1683 C CA . LEU A 1 211 ? -13.851 8.542 13.640 1.00 82.25 211 LEU A CA 1
ATOM 1684 C C . LEU A 1 211 ? -13.757 9.403 14.916 1.00 82.25 211 LEU A C 1
ATOM 1686 O O . LEU A 1 211 ? -12.961 9.106 15.803 1.00 82.25 211 LEU A O 1
ATOM 1690 N N . LYS A 1 212 ? -14.707 10.334 15.074 1.00 79.25 212 LYS A N 1
ATOM 1691 C CA . LYS A 1 212 ? -14.925 11.164 16.274 1.00 79.25 212 LYS A CA 1
ATOM 1692 C C . LYS A 1 212 ? -15.233 10.386 17.558 1.00 79.25 212 LYS A C 1
ATOM 1694 O O . LYS A 1 212 ? -15.229 10.960 18.643 1.00 79.25 212 LYS A O 1
ATOM 1699 N N . CYS A 1 213 ? -15.589 9.107 17.447 1.00 80.00 213 CYS A N 1
ATOM 1700 C CA . CYS A 1 213 ? -15.912 8.243 18.579 1.00 80.00 213 CYS A CA 1
ATOM 1701 C C . CYS A 1 213 ? -14.693 7.495 19.124 1.00 80.00 213 CYS A C 1
ATOM 1703 O O . CYS A 1 213 ? -14.839 6.771 20.111 1.00 80.00 213 CYS A O 1
ATOM 1705 N N . LEU A 1 214 ? -13.514 7.611 18.504 1.00 78.38 214 LEU A N 1
ATOM 1706 C CA . LEU A 1 214 ? -12.333 6.983 19.078 1.00 78.38 214 LEU A CA 1
ATOM 1707 C C . LEU A 1 214 ? -11.889 7.736 20.346 1.00 78.38 214 LEU A C 1
ATOM 1709 O O . LEU A 1 214 ? -11.968 8.966 20.393 1.00 78.38 214 LEU A O 1
ATOM 1713 N N . PRO A 1 215 ? -11.355 7.025 21.350 1.00 79.56 215 PRO A N 1
ATOM 1714 C CA . PRO A 1 215 ? -10.783 7.662 22.529 1.00 79.56 215 PRO A CA 1
ATOM 1715 C C . PRO A 1 215 ? -9.644 8.626 22.172 1.00 79.56 215 PRO A C 1
ATOM 1717 O O . PRO A 1 215 ? -8.719 8.272 21.435 1.00 79.56 215 PRO A O 1
ATOM 1720 N N . LYS A 1 216 ? -9.688 9.839 22.731 1.00 78.06 216 LYS A N 1
ATOM 1721 C CA . LYS A 1 216 ? -8.674 10.888 22.512 1.00 78.06 216 LYS A CA 1
ATOM 1722 C C . LYS A 1 216 ? -7.340 10.556 23.184 1.00 78.06 216 LYS A C 1
ATOM 1724 O O . LYS A 1 216 ? -6.299 11.087 22.816 1.00 78.06 216 LYS A O 1
ATOM 1729 N N . GLU A 1 217 ? -7.374 9.650 24.152 1.00 76.31 217 GLU A N 1
ATOM 1730 C CA . GLU A 1 217 ? -6.253 9.185 24.966 1.00 76.31 217 GLU A CA 1
ATOM 1731 C C . GLU A 1 217 ? -5.373 8.158 24.228 1.00 76.31 217 GLU A C 1
ATOM 1733 O O . GLU A 1 217 ? -4.275 7.803 24.681 1.00 76.31 217 GLU A O 1
ATOM 1738 N N . ILE A 1 218 ? -5.848 7.647 23.088 1.00 79.19 218 ILE A N 1
ATOM 1739 C CA . ILE A 1 218 ? -5.089 6.745 22.227 1.00 79.19 218 ILE A CA 1
ATOM 1740 C C . ILE A 1 218 ? -4.198 7.594 21.326 1.00 79.19 218 ILE A C 1
ATOM 1742 O O . ILE A 1 218 ? -4.669 8.274 20.429 1.00 79.19 218 ILE A O 1
ATOM 1746 N N . THR A 1 219 ? -2.888 7.550 21.547 1.00 81.12 219 THR A N 1
ATOM 1747 C CA . THR A 1 219 ? -1.911 8.248 20.700 1.00 81.12 219 THR A CA 1
ATOM 1748 C C . THR A 1 219 ? -1.360 7.326 19.615 1.00 81.12 219 THR A C 1
ATOM 1750 O O . THR A 1 219 ? -1.458 6.096 19.711 1.00 81.12 219 THR A O 1
ATOM 1753 N N . LEU A 1 220 ? -0.688 7.897 18.608 1.00 77.56 220 LEU A N 1
ATOM 1754 C CA . LEU A 1 220 ? -0.009 7.121 17.558 1.00 77.56 220 LEU A CA 1
ATOM 1755 C C . LEU A 1 220 ? 1.037 6.135 18.121 1.00 77.56 220 LEU A C 1
ATOM 1757 O O . LEU A 1 220 ? 1.278 5.083 17.531 1.00 77.56 220 LEU A O 1
ATOM 1761 N N . ALA A 1 221 ? 1.592 6.401 19.309 1.00 78.31 221 ALA A N 1
ATOM 1762 C CA . ALA A 1 221 ? 2.521 5.497 19.992 1.00 78.31 221 ALA A CA 1
ATOM 1763 C C . ALA A 1 221 ? 1.889 4.137 20.367 1.00 78.31 221 ALA A C 1
ATOM 1765 O O . ALA A 1 221 ? 2.586 3.120 20.424 1.00 78.31 221 ALA A O 1
ATOM 1766 N N . LYS A 1 222 ? 0.560 4.094 20.549 1.00 84.06 222 LYS A N 1
ATOM 1767 C CA . LYS A 1 222 ? -0.232 2.863 20.721 1.00 84.06 222 LYS A CA 1
ATOM 1768 C C . LYS A 1 222 ? -0.762 2.305 19.393 1.00 84.06 222 LYS A C 1
ATOM 1770 O O . LYS A 1 222 ? -1.390 1.248 19.391 1.00 84.06 222 LYS A O 1
ATOM 1775 N N . GLY A 1 223 ? -0.501 2.968 18.264 1.00 85.62 223 GLY A N 1
ATOM 1776 C CA . GLY A 1 223 ? -1.103 2.672 16.961 1.00 85.62 223 GLY A CA 1
ATOM 1777 C C . GLY A 1 223 ? -0.902 1.229 16.497 1.00 85.62 223 GLY A C 1
ATOM 1778 O O . GLY A 1 223 ? -1.818 0.625 15.950 1.00 85.62 223 GLY A O 1
ATOM 1779 N N . ALA A 1 224 ? 0.244 0.619 16.804 1.00 86.25 224 ALA A N 1
ATOM 1780 C CA . ALA A 1 224 ? 0.483 -0.784 16.475 1.00 86.25 224 ALA A CA 1
ATOM 1781 C C . ALA A 1 224 ? -0.429 -1.762 17.250 1.00 86.25 224 ALA A C 1
ATOM 1783 O O . ALA A 1 224 ? -0.864 -2.772 16.694 1.00 86.25 224 ALA A O 1
ATOM 1784 N N . ASP A 1 225 ? -0.751 -1.464 18.515 1.00 88.00 225 ASP A N 1
ATOM 1785 C CA . ASP A 1 225 ? -1.684 -2.273 19.313 1.00 88.00 225 ASP A CA 1
ATOM 1786 C C . ASP A 1 225 ? -3.148 -1.998 18.926 1.00 88.00 225 ASP A C 1
ATOM 1788 O O . ASP A 1 225 ? -3.957 -2.923 18.905 1.00 88.00 225 ASP A O 1
ATOM 1792 N N . VAL A 1 226 ? -3.472 -0.762 18.519 1.00 90.94 226 VAL A N 1
ATOM 1793 C CA . VAL A 1 226 ? -4.769 -0.410 17.902 1.00 90.94 226 VAL A CA 1
ATOM 1794 C C . VAL A 1 226 ? -4.983 -1.193 16.612 1.00 90.94 226 VAL A C 1
ATOM 1796 O O . VAL A 1 226 ? -6.024 -1.822 16.436 1.00 90.94 226 VAL A O 1
ATOM 1799 N N . TRP A 1 227 ? -3.979 -1.207 15.733 1.00 92.25 227 TRP A N 1
ATOM 1800 C CA . TRP A 1 227 ? -4.028 -1.948 14.479 1.00 92.25 227 TRP A CA 1
ATOM 1801 C C . TRP A 1 227 ? -4.221 -3.448 14.716 1.00 92.25 227 TRP A C 1
ATOM 1803 O O . TRP A 1 227 ? -5.080 -4.067 14.092 1.00 92.25 227 TRP A O 1
ATOM 1813 N N . ARG A 1 228 ? -3.492 -4.032 15.678 1.00 91.12 228 ARG A N 1
ATOM 1814 C CA . ARG A 1 228 ? -3.707 -5.426 16.093 1.00 91.12 228 ARG A CA 1
ATOM 1815 C C . ARG A 1 228 ? -5.149 -5.661 16.536 1.00 91.12 228 ARG A C 1
ATOM 1817 O O . ARG A 1 228 ? -5.764 -6.612 16.065 1.00 91.12 228 ARG A O 1
ATOM 1824 N N . ALA A 1 229 ? -5.678 -4.821 17.424 1.00 91.50 229 ALA A N 1
ATOM 1825 C CA . ALA A 1 229 ? -7.037 -4.971 17.932 1.00 91.50 229 ALA A CA 1
ATOM 1826 C C . ALA A 1 229 ? -8.085 -4.878 16.808 1.00 91.50 229 ALA A C 1
ATOM 1828 O O . ALA A 1 229 ? -9.047 -5.644 16.816 1.00 91.50 229 ALA A O 1
ATOM 1829 N N . ALA A 1 230 ? -7.873 -4.010 15.814 1.00 92.81 230 ALA A N 1
ATOM 1830 C CA . ALA A 1 230 ? -8.717 -3.923 14.623 1.00 92.81 230 ALA A CA 1
ATOM 1831 C C . ALA A 1 230 ? -8.663 -5.207 13.778 1.00 92.81 230 ALA A C 1
ATOM 1833 O O . ALA A 1 230 ? -9.705 -5.759 13.422 1.00 92.81 230 ALA A O 1
ATOM 1834 N N . VAL A 1 231 ? -7.464 -5.744 13.526 1.00 91.69 231 VAL A N 1
ATOM 1835 C CA . VAL A 1 231 ? -7.302 -7.013 12.797 1.00 91.69 231 VAL A CA 1
ATOM 1836 C C . VAL A 1 231 ? -7.931 -8.186 13.555 1.00 91.69 231 VAL A C 1
ATOM 1838 O O . VAL A 1 231 ? -8.569 -9.042 12.947 1.00 91.69 231 VAL A O 1
ATOM 1841 N N . GLU A 1 232 ? -7.777 -8.248 14.877 1.00 90.25 232 GLU A N 1
ATOM 1842 C CA . GLU A 1 232 ? -8.407 -9.281 15.704 1.00 90.25 232 GLU A CA 1
ATOM 1843 C C . GLU A 1 232 ? -9.931 -9.164 15.716 1.00 90.25 232 GLU A C 1
ATOM 1845 O O . GLU A 1 232 ? -10.610 -10.187 15.697 1.00 90.25 232 GLU A O 1
ATOM 1850 N N . PHE A 1 233 ? -10.472 -7.943 15.732 1.00 91.69 233 PHE A N 1
ATOM 1851 C CA . PHE A 1 233 ? -11.912 -7.692 15.662 1.00 91.69 233 PHE A CA 1
ATOM 1852 C C . PHE A 1 233 ? -12.499 -8.177 14.334 1.00 91.69 233 PHE A C 1
ATOM 1854 O O . PHE A 1 233 ? -13.524 -8.841 14.322 1.00 91.69 233 PHE A O 1
ATOM 1861 N N . LYS A 1 234 ? -11.799 -7.914 13.232 1.00 87.50 234 LYS A N 1
ATOM 1862 C CA . LYS A 1 234 ? -12.163 -8.310 11.867 1.00 87.50 234 LYS A CA 1
ATOM 1863 C C . LYS A 1 234 ? -12.167 -9.820 11.613 1.00 87.50 234 LYS A C 1
ATOM 1865 O O . LYS A 1 234 ? -12.827 -10.290 10.695 1.00 87.50 234 LYS A O 1
ATOM 1870 N N . ARG A 1 235 ? -11.360 -10.574 12.368 1.00 82.94 235 ARG A N 1
ATOM 1871 C CA . ARG A 1 235 ? -11.259 -12.041 12.261 1.00 82.94 235 ARG A CA 1
ATOM 1872 C C . ARG A 1 235 ? -12.363 -12.779 13.027 1.00 82.94 235 ARG A C 1
ATOM 1874 O O . ARG A 1 235 ? -12.432 -13.999 12.899 1.00 82.94 235 ARG A O 1
ATOM 1881 N N . ARG A 1 236 ? -13.137 -12.073 13.855 1.00 68.94 236 ARG A N 1
ATOM 1882 C CA . ARG A 1 236 ? -14.266 -12.615 14.622 1.00 68.94 236 ARG A CA 1
ATOM 1883 C C . ARG A 1 236 ? -15.543 -12.530 13.803 1.00 68.94 236 ARG A C 1
ATOM 1885 O O . ARG A 1 236 ? -16.339 -13.481 13.931 1.00 68.94 236 ARG A O 1
#

Radius of gyration: 23.37 Å; Cα contacts (8 Å, |Δi|>4): 255; chains: 1; bounding box: 70×34×62 Å

Nearest PDB structures (foldseek):
  8s24-assembly1_A  TM=7.230E-01  e=1.762E-11  Homo sapiens
  6tay-assembly1_A  TM=7.233E-01  e=2.660E-11  Mus musculus
  6tax-assembly1_A  TM=7.132E-01  e=1.612E-10  Mus musculus

Sequence (236 aa):
CNPERELLPLVLAHCHYTLKKGRETDRSYDLPGIQTQLARRFFTGKPLIKAEPLKGSVCGATRTVLRSYTDVCDAVFVVEIGLRFLGKTGGDPRGQLSTYLAYDLQMRSQISSTVAKSRLEHSVFTWQLLTCWKSELMLNRKQFRQKLSEDDRRGLKVFLAATDVEAFSLELHEILLLKTSDAAPDAYEPHWESTVEVHLEQKDLPPLRALKCLPKEITLAKGADVWRAAVEFKRR

InterPro domains:
  IPR031248 E3 ubiquitin-protein ligase RNF213 [PTHR22605] (1-229)

pLDDT: mean 81.75, std 10.8, range [45.25, 92.81]

Organism: Scophthalmus maximus (NCBI:txid52904)

Foldseek 3Di:
DPCVVPVVVLFVVQKDWDDDPPDDIDIDGPPVSSVVCCCVPQFPPADQQAADADDPVLLVVLCVVDPDLVLLVLQLVLLVVVVVCCRRGPDDQQAWSLCCSCPVVVNVVSDDVNHGRHGNSHSVNSNLSSQLVSVLVCLVPDDAPDADDPVLLVLLVVLLVFWDLVVVLSLLSCCVVPQPDPPDPDRDDQFVLVVSVVSCVVSVHDDIPPSVSRDRPDTNSNSVNSSSSSSVVVVD

Solvent-accessible surface area (backbone atoms only — not comparable to full-atom values): 13679 Å² total; per-residue (Å²): 135,55,59,78,80,59,46,47,58,49,53,56,74,35,50,46,78,47,81,48,94,95,56,75,76,44,77,47,68,47,59,70,59,44,52,51,51,48,38,61,75,66,34,59,89,51,59,70,56,66,75,41,82,70,57,70,71,58,57,55,52,40,55,70,72,47,77,47,70,65,52,30,49,46,34,38,54,55,48,54,54,46,48,62,47,34,77,55,42,24,60,61,44,83,40,47,39,55,54,45,40,35,67,75,67,64,38,48,91,71,54,54,96,62,56,55,98,39,33,44,19,26,47,63,47,50,41,50,51,36,53,43,49,48,50,60,75,42,50,94,76,63,85,71,96,41,75,72,50,76,64,54,50,53,36,43,51,58,27,52,74,60,31,58,47,67,60,50,40,47,55,53,42,47,47,62,66,70,60,67,50,96,81,55,92,79,65,67,65,64,53,42,64,66,46,52,51,54,51,30,58,76,67,77,44,81,82,69,48,54,57,88,54,44,56,86,86,56,37,55,80,34,39,70,43,52,44,48,53,40,54,56,58,72,73,106